Protein AF-A0A3E3EF37-F1 (afdb_monomer_lite)

pLDDT: mean 75.85, std 20.85, range [29.89, 97.5]

InterPro domains:
  IPR023214 HAD superfamily [G3DSA:3.40.50.1000] (27-162)

Structure (mmCIF, N/CA/C/O backbone):
data_AF-A0A3E3EF37-F1
#
_entry.id   AF-A0A3E3EF37-F1
#
loop_
_atom_site.group_PDB
_atom_site.id
_atom_site.type_symbol
_atom_site.label_atom_id
_atom_site.label_alt_id
_atom_site.label_comp_id
_atom_site.label_asym_id
_atom_site.label_entity_id
_atom_site.label_seq_id
_atom_site.pdbx_PDB_ins_code
_atom_site.Cartn_x
_atom_site.Cartn_y
_atom_site.Cartn_z
_atom_site.occupancy
_atom_site.B_iso_or_equiv
_atom_site.auth_seq_id
_atom_site.auth_comp_id
_atom_site.auth_asym_id
_atom_site.auth_atom_id
_atom_site.pdbx_PDB_model_num
ATOM 1 N N . MET A 1 1 ? -17.996 -17.657 10.624 1.00 29.89 1 MET A N 1
ATOM 2 C CA . MET A 1 1 ? -17.493 -17.096 9.354 1.00 29.89 1 MET A CA 1
ATOM 3 C C . MET A 1 1 ? -16.327 -16.208 9.726 1.00 29.89 1 MET A C 1
ATOM 5 O O . MET A 1 1 ? -16.522 -15.374 10.600 1.00 29.89 1 MET A O 1
ATOM 9 N N . ASN A 1 2 ? -15.138 -16.427 9.165 1.00 31.62 2 ASN A N 1
ATOM 10 C CA . ASN A 1 2 ? -14.036 -15.487 9.370 1.00 31.62 2 ASN A CA 1
ATOM 11 C C . ASN A 1 2 ? -14.360 -14.245 8.543 1.00 31.62 2 ASN A C 1
ATOM 13 O O . ASN A 1 2 ? -14.607 -14.370 7.345 1.00 31.62 2 ASN A O 1
ATOM 17 N N . ASN A 1 3 ? -14.437 -13.089 9.191 1.00 40.00 3 ASN A N 1
ATOM 18 C CA . ASN A 1 3 ? -14.762 -11.843 8.521 1.00 40.00 3 ASN A CA 1
ATOM 19 C C . ASN A 1 3 ? -13.466 -11.308 7.898 1.00 40.00 3 ASN A C 1
ATOM 21 O O . ASN A 1 3 ? -12.575 -10.853 8.613 1.00 40.00 3 ASN A O 1
ATOM 25 N N . ASP A 1 4 ? -13.321 -11.391 6.572 1.00 49.66 4 ASP A N 1
ATOM 26 C CA . ASP A 1 4 ? -12.122 -10.874 5.886 1.00 49.66 4 ASP A CA 1
ATOM 27 C C . ASP A 1 4 ? -11.963 -9.344 6.038 1.00 49.66 4 ASP A C 1
ATOM 29 O O . ASP A 1 4 ? -10.890 -8.814 5.767 1.00 49.66 4 ASP A O 1
ATOM 33 N N . SER A 1 5 ? -12.986 -8.645 6.554 1.00 54.00 5 SER A N 1
ATOM 34 C CA . SER A 1 5 ? -12.942 -7.235 6.971 1.00 54.00 5 SER A CA 1
ATOM 35 C C . SER A 1 5 ? -11.914 -6.916 8.057 1.00 54.00 5 SER A C 1
ATOM 37 O O . SER A 1 5 ? -11.509 -5.762 8.190 1.00 54.00 5 SER A O 1
ATOM 39 N N . ASP A 1 6 ? -11.522 -7.908 8.858 1.00 67.81 6 ASP A N 1
ATOM 40 C CA . ASP A 1 6 ? -10.745 -7.687 10.083 1.00 67.81 6 ASP A CA 1
ATOM 41 C C . ASP A 1 6 ? -9.228 -7.796 9.835 1.00 67.81 6 ASP A C 1
ATOM 43 O O . ASP A 1 6 ? -8.421 -7.519 10.724 1.00 67.81 6 ASP A O 1
ATOM 47 N N . LYS A 1 7 ? -8.825 -8.188 8.618 1.00 85.56 7 LYS A N 1
ATOM 48 C CA . LYS A 1 7 ? -7.423 -8.238 8.195 1.00 85.56 7 LYS A CA 1
ATOM 49 C C . LYS A 1 7 ? -6.910 -6.844 7.857 1.00 85.56 7 LYS A C 1
ATOM 51 O O . LYS A 1 7 ? -7.554 -6.080 7.145 1.00 85.56 7 LYS A O 1
ATOM 56 N N . VAL A 1 8 ? -5.697 -6.553 8.313 1.00 94.44 8 VAL A N 1
ATOM 57 C CA . VAL A 1 8 ? -4.961 -5.347 7.929 1.00 94.44 8 VAL A CA 1
ATOM 58 C C . VAL A 1 8 ? -4.225 -5.622 6.625 1.00 94.44 8 VAL A C 1
ATOM 60 O O . VAL A 1 8 ? -3.413 -6.547 6.564 1.00 94.44 8 VAL A O 1
ATOM 63 N N . ARG A 1 9 ? -4.479 -4.817 5.590 1.00 96.44 9 ARG A N 1
ATOM 64 C CA . ARG A 1 9 ? -3.832 -4.964 4.278 1.00 96.44 9 ARG A CA 1
ATOM 65 C C . ARG A 1 9 ? -2.947 -3.757 3.986 1.00 96.44 9 ARG A C 1
ATOM 67 O O . ARG A 1 9 ? -3.366 -2.614 4.148 1.00 96.44 9 ARG A O 1
ATOM 74 N N . LEU A 1 10 ? -1.720 -4.003 3.543 1.00 97.12 10 LEU A N 1
ATOM 75 C CA . LEU A 1 10 ? -0.783 -2.986 3.073 1.00 97.12 10 LEU A CA 1
ATOM 76 C C . LEU A 1 10 ? -0.606 -3.129 1.565 1.00 97.12 10 LEU A C 1
ATOM 78 O O . LEU A 1 10 ? -0.024 -4.100 1.091 1.00 97.12 10 LEU A O 1
ATOM 82 N N . PHE A 1 11 ? -1.048 -2.127 0.823 1.00 96.62 11 PHE A N 1
ATOM 83 C CA . PHE A 1 11 ? -0.830 -1.993 -0.605 1.00 96.62 11 PHE A CA 1
ATOM 84 C C . PHE A 1 11 ? 0.350 -1.053 -0.838 1.00 96.62 11 PHE A C 1
ATOM 86 O O . PHE A 1 11 ? 0.371 0.074 -0.343 1.00 96.62 11 PHE A O 1
ATOM 93 N N . VAL A 1 12 ? 1.342 -1.505 -1.597 1.00 94.62 12 VAL A N 1
ATOM 94 C CA . VAL A 1 12 ? 2.495 -0.684 -1.975 1.00 94.62 12 VAL A CA 1
ATOM 95 C C . VAL A 1 12 ? 2.425 -0.388 -3.465 1.00 94.62 12 VAL A C 1
ATOM 97 O O . VAL A 1 12 ? 2.328 -1.313 -4.274 1.00 94.62 12 VAL A O 1
ATOM 100 N N . MET A 1 13 ? 2.478 0.891 -3.836 1.00 90.88 13 MET A N 1
ATOM 101 C CA . MET A 1 13 ? 2.572 1.276 -5.243 1.00 90.88 13 MET A CA 1
ATOM 102 C C . MET A 1 13 ? 3.946 0.890 -5.792 1.00 90.88 13 MET A C 1
ATOM 104 O O . MET A 1 13 ? 4.985 1.202 -5.213 1.00 90.88 13 MET A O 1
ATOM 108 N N . ASP A 1 14 ? 3.978 0.194 -6.921 1.00 82.19 14 ASP A N 1
ATOM 109 C CA . ASP A 1 14 ? 5.215 -0.364 -7.457 1.00 82.19 14 ASP A CA 1
ATOM 110 C C . ASP A 1 14 ? 6.249 0.704 -7.825 1.00 82.19 14 ASP A C 1
ATOM 112 O O . ASP A 1 14 ? 7.401 0.593 -7.417 1.00 82.19 14 ASP A O 1
ATOM 116 N N . ASN A 1 15 ? 5.823 1.788 -8.477 1.00 79.00 15 ASN A N 1
ATOM 117 C CA . ASN A 1 15 ? 6.657 2.941 -8.824 1.00 79.00 15 ASN A CA 1
ATOM 118 C C . ASN A 1 15 ? 7.316 3.609 -7.595 1.00 79.00 15 ASN A C 1
ATOM 120 O O . ASN A 1 15 ? 8.314 4.315 -7.737 1.00 79.00 15 ASN A O 1
ATOM 124 N N . THR A 1 16 ? 6.787 3.374 -6.390 1.00 78.50 16 THR A N 1
ATOM 125 C CA . THR A 1 16 ? 7.355 3.812 -5.107 1.00 78.50 16 THR A CA 1
ATOM 126 C C . THR A 1 16 ? 8.551 2.947 -4.677 1.00 78.50 16 THR A C 1
ATOM 128 O O . THR A 1 16 ? 9.475 3.450 -4.037 1.00 78.50 16 THR A O 1
ATOM 131 N N . LEU A 1 17 ? 8.571 1.661 -5.053 1.00 76.62 17 LEU A N 1
ATOM 132 C CA . LEU A 1 17 ? 9.678 0.721 -4.813 1.00 76.62 17 LEU A CA 1
ATOM 133 C C . LEU A 1 17 ? 10.673 0.655 -5.979 1.00 76.62 17 LEU A C 1
ATOM 135 O O . LEU A 1 17 ? 11.860 0.425 -5.760 1.00 76.62 17 LEU A O 1
ATOM 139 N N . THR A 1 18 ? 10.198 0.850 -7.211 1.00 66.06 18 THR A N 1
ATOM 140 C CA . THR A 1 18 ? 10.976 0.785 -8.456 1.00 66.06 18 THR A CA 1
ATOM 141 C C . THR A 1 18 ? 11.397 2.178 -8.924 1.00 66.06 18 THR A C 1
ATOM 143 O O . THR A 1 18 ? 11.291 2.498 -10.112 1.00 66.06 18 THR A O 1
ATOM 146 N N . PHE A 1 19 ? 11.809 3.048 -7.998 1.00 59.06 19 PHE A N 1
ATOM 147 C CA . PHE A 1 19 ? 12.230 4.395 -8.368 1.00 59.06 19 PHE A CA 1
ATOM 148 C C . PHE A 1 19 ? 13.395 4.299 -9.368 1.00 59.06 19 PHE A C 1
ATOM 150 O O . PHE A 1 19 ? 14.417 3.673 -9.100 1.00 59.06 19 PHE A O 1
ATOM 157 N N . ILE A 1 20 ? 13.241 4.967 -10.515 1.00 48.16 20 ILE A N 1
ATOM 158 C CA . ILE A 1 20 ? 14.121 4.892 -11.695 1.00 48.16 20 ILE A CA 1
ATOM 159 C C . ILE A 1 20 ? 13.980 3.540 -12.467 1.00 48.16 20 ILE A C 1
ATOM 161 O O . ILE A 1 20 ? 14.318 2.491 -11.920 1.00 48.16 20 ILE A O 1
ATOM 165 N N . PRO A 1 21 ? 13.521 3.532 -13.750 1.00 42.62 21 PRO A N 1
ATOM 166 C CA . PRO A 1 21 ? 13.888 4.524 -14.762 1.00 42.62 21 PRO A CA 1
ATOM 167 C C . PRO A 1 21 ? 12.756 5.050 -15.670 1.00 42.62 21 PRO A C 1
ATOM 169 O O . PRO A 1 21 ? 12.532 4.541 -16.762 1.00 42.62 21 PRO A O 1
ATOM 172 N N . GLN A 1 22 ? 12.159 6.188 -15.305 1.00 38.25 22 GLN A N 1
ATOM 173 C CA . GLN A 1 22 ? 11.651 7.153 -16.304 1.00 38.25 22 GLN A CA 1
ATOM 174 C C . GLN A 1 22 ? 12.594 8.359 -16.496 1.00 38.25 22 GLN A C 1
ATOM 176 O O . GLN A 1 22 ? 12.389 9.173 -17.386 1.00 38.25 22 GLN A O 1
ATOM 181 N N . VAL A 1 23 ? 13.658 8.462 -15.686 1.00 39.81 23 VAL A N 1
ATOM 182 C CA . VAL A 1 23 ? 14.623 9.582 -15.718 1.00 39.81 23 VAL A CA 1
ATOM 183 C C . VAL A 1 23 ? 15.952 9.205 -16.404 1.00 39.81 23 VAL A C 1
ATOM 185 O O . VAL A 1 23 ? 16.664 10.086 -16.876 1.00 39.81 23 VAL A O 1
ATOM 188 N N . PHE A 1 24 ? 16.285 7.911 -16.540 1.00 38.84 24 PHE A N 1
ATOM 189 C CA . PHE A 1 24 ? 17.579 7.485 -17.110 1.00 38.84 24 PHE A CA 1
ATOM 190 C C . PHE A 1 24 ? 17.762 7.743 -18.613 1.00 38.84 24 PHE A C 1
ATOM 192 O O . PHE A 1 24 ? 18.890 7.635 -19.086 1.00 38.84 24 PHE A O 1
ATOM 199 N N . GLU A 1 25 ? 16.731 8.132 -19.369 1.00 40.66 25 GLU A N 1
ATOM 200 C CA . GLU A 1 25 ? 16.951 8.542 -20.764 1.00 40.66 25 GLU A CA 1
ATOM 201 C C . GLU A 1 25 ? 17.589 9.935 -20.888 1.00 40.66 25 GLU A C 1
ATOM 203 O O . GLU A 1 25 ? 18.225 10.204 -21.903 1.00 40.66 25 GLU A O 1
ATOM 208 N N . ASN A 1 26 ? 17.474 10.826 -19.887 1.00 37.50 26 ASN A N 1
ATOM 209 C CA . ASN A 1 26 ? 18.009 12.190 -19.989 1.00 37.50 26 ASN A CA 1
ATOM 210 C C . ASN A 1 26 ? 18.388 12.847 -18.640 1.00 37.50 26 ASN A C 1
ATOM 212 O O . ASN A 1 26 ? 17.553 13.511 -18.024 1.00 37.50 26 ASN A O 1
ATOM 216 N N . ARG A 1 27 ? 19.700 12.806 -18.320 1.00 34.72 27 ARG A N 1
ATOM 217 C CA . ARG A 1 27 ? 20.559 13.791 -17.589 1.00 34.72 27 ARG A CA 1
ATOM 218 C C . ARG A 1 27 ? 21.379 13.213 -16.422 1.00 34.72 27 ARG A C 1
ATOM 220 O O . ARG A 1 27 ? 20.916 12.410 -15.625 1.00 34.72 27 ARG A O 1
ATOM 227 N N . SER A 1 28 ? 22.616 13.701 -16.325 1.00 43.00 28 SER A N 1
ATOM 228 C CA . SER A 1 28 ? 23.687 13.246 -15.428 1.00 43.00 28 SER A CA 1
ATOM 229 C C . SER A 1 28 ? 23.495 13.629 -13.949 1.00 43.00 28 SER A C 1
ATOM 231 O O . SER A 1 28 ? 23.571 14.816 -13.638 1.00 43.00 28 SER A O 1
ATOM 233 N N . PHE A 1 29 ? 23.396 12.660 -13.022 1.00 42.53 29 PHE A N 1
ATOM 234 C CA . PHE A 1 29 ? 23.377 12.915 -11.564 1.00 42.53 29 PHE A CA 1
ATOM 235 C C . PHE A 1 29 ? 24.095 11.829 -10.720 1.00 42.53 29 PHE A C 1
ATOM 237 O O . PHE A 1 29 ? 23.564 11.322 -9.730 1.00 42.53 29 PHE A O 1
ATOM 244 N N . LYS A 1 30 ? 25.373 11.569 -11.044 1.00 43.91 30 LYS A N 1
ATOM 245 C CA . LYS A 1 30 ? 26.238 10.491 -10.497 1.00 43.91 30 LYS A CA 1
ATOM 246 C C . LYS A 1 30 ? 26.298 10.293 -8.966 1.00 43.91 30 LYS A C 1
ATOM 248 O O . LYS A 1 30 ? 26.771 9.252 -8.521 1.00 43.91 30 LYS A O 1
ATOM 253 N N . ASN A 1 31 ? 25.873 11.266 -8.156 1.00 43.12 31 ASN A N 1
ATOM 254 C CA . ASN A 1 31 ? 25.965 11.203 -6.688 1.00 43.12 31 ASN A CA 1
ATOM 255 C C . ASN A 1 31 ? 24.619 10.954 -5.981 1.00 43.12 31 ASN A C 1
ATOM 257 O O . ASN A 1 31 ? 24.619 10.456 -4.856 1.00 43.12 31 ASN A O 1
ATOM 261 N N . ALA A 1 32 ? 23.484 11.276 -6.613 1.00 47.34 32 ALA A N 1
ATOM 262 C CA . ALA A 1 32 ? 22.159 10.967 -6.063 1.00 47.34 32 ALA A CA 1
ATOM 263 C C . ALA A 1 32 ? 21.817 9.477 -6.260 1.00 47.34 32 ALA A C 1
ATOM 265 O O . ALA A 1 32 ? 21.265 8.834 -5.368 1.00 47.34 32 ALA A O 1
ATOM 266 N N . GLU A 1 33 ? 22.248 8.923 -7.400 1.00 51.88 33 GLU A N 1
ATOM 267 C CA . GLU A 1 33 ? 22.030 7.540 -7.845 1.00 51.88 33 GLU A CA 1
ATOM 268 C C . GLU A 1 33 ? 22.309 6.489 -6.750 1.00 51.88 33 GLU A C 1
ATOM 270 O O . GLU A 1 33 ? 21.470 5.623 -6.502 1.00 51.88 33 GLU A O 1
ATOM 275 N N . PHE A 1 34 ? 23.438 6.585 -6.035 1.00 48.25 34 PHE A N 1
ATOM 276 C CA . PHE A 1 34 ? 23.813 5.603 -5.007 1.00 48.25 34 PHE A CA 1
ATOM 277 C C . PHE A 1 34 ? 22.932 5.656 -3.751 1.00 48.25 34 PHE A C 1
ATOM 279 O O . PHE A 1 34 ? 22.503 4.608 -3.267 1.00 48.25 34 PHE A O 1
ATOM 286 N N . LYS A 1 35 ? 22.620 6.853 -3.234 1.00 51.69 35 LYS A N 1
ATOM 287 C CA . LYS A 1 35 ? 21.773 6.993 -2.036 1.00 51.69 35 LYS A CA 1
ATOM 288 C C . LYS A 1 35 ? 20.347 6.527 -2.310 1.00 51.69 35 LYS A C 1
ATOM 290 O O . LYS A 1 35 ? 19.812 5.732 -1.544 1.00 51.69 35 LYS A O 1
ATOM 295 N N . SER A 1 36 ? 19.758 6.951 -3.431 1.00 60.00 36 SER A N 1
ATOM 296 C CA . SER A 1 36 ? 18.428 6.491 -3.845 1.00 60.00 36 SER A CA 1
ATOM 297 C C . SER A 1 36 ? 18.382 4.968 -4.016 1.00 60.00 36 SER A C 1
ATOM 299 O O . SER A 1 36 ? 17.408 4.340 -3.608 1.00 60.00 36 SER A O 1
ATOM 301 N N . PHE A 1 37 ? 19.445 4.355 -4.547 1.00 63.78 37 PHE A N 1
ATOM 302 C CA . PHE A 1 37 ? 19.538 2.903 -4.696 1.00 63.78 37 PHE A CA 1
ATOM 303 C C . PHE A 1 37 ? 19.602 2.159 -3.352 1.00 63.78 37 PHE A C 1
ATOM 305 O O . PHE A 1 37 ? 18.919 1.149 -3.183 1.00 63.78 37 PHE A O 1
ATOM 312 N N . ASP A 1 38 ? 20.358 2.658 -2.371 1.00 66.94 38 ASP A N 1
ATOM 313 C CA . ASP A 1 38 ? 20.411 2.052 -1.033 1.00 66.94 38 ASP A CA 1
ATOM 314 C C . ASP A 1 38 ? 19.114 2.270 -0.236 1.00 66.94 38 ASP A C 1
ATOM 316 O O . ASP A 1 38 ? 18.654 1.352 0.446 1.00 66.94 38 ASP A O 1
ATOM 320 N N . HIS A 1 39 ? 18.456 3.425 -0.385 1.00 74.44 39 HIS A N 1
ATOM 321 C CA . HIS A 1 39 ? 17.119 3.663 0.171 1.00 74.44 39 HIS A CA 1
ATOM 322 C C . HIS A 1 39 ? 16.096 2.664 -0.401 1.00 74.44 39 HIS A C 1
ATOM 324 O O . HIS A 1 39 ? 15.354 2.038 0.355 1.00 74.44 39 HIS A O 1
ATOM 330 N N . MET A 1 40 ? 16.106 2.426 -1.719 1.00 78.94 40 MET A N 1
ATOM 331 C CA . MET A 1 40 ? 15.253 1.406 -2.342 1.00 78.94 40 MET A CA 1
ATOM 332 C C . MET A 1 40 ? 15.528 -0.003 -1.818 1.00 78.94 40 MET A C 1
ATOM 334 O O . MET A 1 40 ? 14.577 -0.706 -1.486 1.00 78.94 40 MET A O 1
ATOM 338 N N . LYS A 1 41 ? 16.795 -0.421 -1.677 1.00 84.88 41 LYS A N 1
ATOM 339 C CA . LYS A 1 41 ? 17.125 -1.724 -1.066 1.00 84.88 41 LYS A CA 1
ATOM 340 C C . LYS A 1 41 ? 16.559 -1.844 0.345 1.00 84.88 41 LYS A C 1
ATOM 342 O O . LYS A 1 41 ? 15.983 -2.877 0.671 1.00 84.88 41 LYS A O 1
ATOM 347 N N . ASN A 1 42 ? 16.702 -0.800 1.166 1.00 89.44 42 ASN A N 1
ATOM 348 C CA . ASN A 1 42 ? 16.196 -0.800 2.538 1.00 89.44 42 ASN A CA 1
ATOM 349 C C . ASN A 1 42 ? 14.674 -0.989 2.578 1.00 89.44 42 ASN A C 1
ATOM 351 O O . ASN A 1 42 ? 14.183 -1.761 3.400 1.00 89.44 42 ASN A O 1
ATOM 355 N N . MET A 1 43 ? 13.944 -0.321 1.678 1.00 90.75 43 MET A N 1
ATOM 356 C CA . MET A 1 43 ? 12.491 -0.454 1.556 1.00 90.75 43 MET A CA 1
ATOM 357 C C . MET A 1 43 ? 12.078 -1.823 1.015 1.00 90.75 43 MET A C 1
ATOM 359 O O . MET A 1 43 ? 11.251 -2.479 1.635 1.00 90.75 43 MET A O 1
ATOM 363 N N . ILE A 1 44 ? 12.673 -2.292 -0.087 1.00 91.75 44 ILE A N 1
ATOM 364 C CA . ILE A 1 44 ? 12.387 -3.610 -0.680 1.00 91.75 4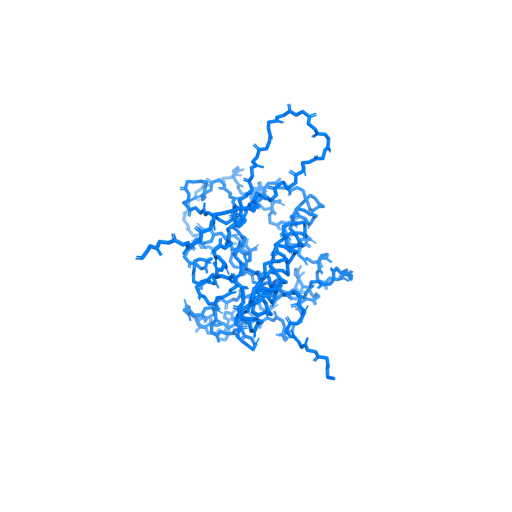4 ILE A CA 1
ATOM 365 C C . ILE A 1 44 ? 12.615 -4.718 0.351 1.00 91.75 44 ILE A C 1
ATOM 367 O O . ILE A 1 44 ? 11.751 -5.569 0.534 1.00 91.75 44 ILE A O 1
ATOM 371 N N . GLU A 1 45 ? 13.732 -4.677 1.079 1.00 93.44 45 GLU A N 1
ATOM 372 C CA . GLU A 1 45 ? 14.036 -5.647 2.131 1.00 93.44 45 GLU A CA 1
ATOM 373 C C . GLU A 1 45 ? 13.044 -5.552 3.306 1.00 93.44 45 GLU A C 1
ATOM 375 O O . GLU A 1 45 ? 12.631 -6.578 3.842 1.00 93.44 45 GLU A O 1
ATOM 380 N N . ALA A 1 46 ? 12.597 -4.347 3.678 1.00 94.50 46 ALA A N 1
ATOM 381 C CA . ALA A 1 46 ? 11.586 -4.166 4.718 1.00 94.50 46 ALA A CA 1
ATOM 382 C C . ALA A 1 46 ? 10.204 -4.695 4.290 1.00 94.50 46 ALA A C 1
ATOM 384 O O . ALA A 1 46 ? 9.569 -5.405 5.067 1.00 94.50 46 ALA A O 1
ATOM 385 N N . ILE A 1 47 ? 9.759 -4.417 3.059 1.00 95.25 47 ILE A N 1
ATOM 386 C CA . ILE A 1 47 ? 8.519 -4.970 2.487 1.00 95.25 47 ILE A CA 1
ATOM 387 C C . ILE A 1 47 ? 8.618 -6.497 2.368 1.00 95.25 47 ILE A C 1
ATOM 389 O O . ILE A 1 47 ? 7.677 -7.201 2.736 1.00 95.25 47 ILE A O 1
ATOM 393 N N . ARG A 1 48 ? 9.776 -7.027 1.948 1.00 94.25 48 ARG A N 1
ATOM 394 C CA . ARG A 1 48 ? 10.044 -8.469 1.923 1.00 94.25 48 ARG A CA 1
ATOM 395 C C . ARG A 1 48 ? 9.861 -9.074 3.313 1.00 94.25 48 ARG A C 1
ATOM 397 O O . ARG A 1 48 ? 9.078 -10.007 3.443 1.00 94.25 48 ARG A O 1
ATOM 404 N N . HIS A 1 49 ? 10.490 -8.505 4.347 1.00 94.56 49 HIS A N 1
ATOM 405 C CA . HIS A 1 49 ? 10.323 -8.951 5.738 1.00 94.56 49 HIS A CA 1
ATOM 406 C C . HIS A 1 49 ? 8.853 -8.927 6.170 1.00 94.56 49 HIS A C 1
ATOM 408 O O . HIS A 1 49 ? 8.376 -9.943 6.665 1.00 94.56 49 HIS A O 1
ATOM 414 N N . LEU A 1 50 ? 8.121 -7.830 5.927 1.00 93.75 50 LEU A N 1
ATOM 415 C CA . LEU A 1 50 ? 6.689 -7.722 6.253 1.00 93.75 50 LEU A CA 1
ATOM 416 C C . LEU A 1 50 ? 5.851 -8.830 5.605 1.00 93.75 50 LEU A C 1
ATOM 418 O O . LEU A 1 50 ? 4.991 -9.395 6.269 1.00 93.75 50 LEU A O 1
ATOM 422 N N . SER A 1 51 ? 6.131 -9.159 4.340 1.00 92.38 51 SER A N 1
ATOM 423 C CA . SER A 1 51 ? 5.420 -10.206 3.591 1.00 92.38 51 SER A CA 1
ATOM 424 C C . SER A 1 51 ? 5.800 -11.646 3.976 1.00 92.38 51 SER A C 1
ATOM 426 O O . SER A 1 51 ? 5.108 -12.578 3.580 1.00 92.38 51 SER A O 1
ATOM 428 N N . THR A 1 52 ? 6.901 -11.852 4.712 1.00 91.06 52 THR A N 1
ATOM 429 C CA . THR A 1 52 ? 7.376 -13.189 5.134 1.00 91.06 52 THR A CA 1
ATOM 430 C C . THR A 1 52 ? 7.232 -13.465 6.628 1.00 91.06 52 THR A C 1
ATOM 432 O O . THR A 1 52 ? 7.187 -14.622 7.039 1.00 91.06 52 THR A O 1
ATOM 435 N N . GLU A 1 53 ? 7.223 -12.423 7.455 1.00 90.56 53 GLU A N 1
ATOM 436 C CA . GLU A 1 53 ? 7.092 -12.525 8.906 1.00 90.56 53 GLU A CA 1
ATOM 437 C C . GLU A 1 53 ? 5.612 -12.507 9.305 1.00 90.56 53 GLU A C 1
ATOM 439 O O . GLU A 1 53 ? 4.797 -11.829 8.682 1.00 90.56 53 GLU A O 1
ATOM 444 N N . ASN A 1 54 ? 5.253 -13.206 10.386 1.00 86.19 54 ASN A N 1
ATOM 445 C CA . ASN A 1 54 ? 3.885 -13.191 10.911 1.00 86.19 54 ASN A CA 1
ATOM 446 C C . ASN A 1 54 ? 3.586 -11.867 11.644 1.00 86.19 54 ASN A C 1
ATOM 448 O O . ASN A 1 54 ? 3.561 -11.809 12.872 1.00 86.19 54 ASN A O 1
ATOM 452 N N . THR A 1 55 ? 3.412 -10.793 10.875 1.00 87.38 55 THR A N 1
ATOM 453 C CA . THR A 1 55 ? 3.161 -9.426 11.363 1.00 87.38 55 THR A CA 1
ATOM 454 C C . THR A 1 55 ? 1.676 -9.105 11.544 1.00 87.38 55 THR A C 1
ATOM 456 O O . THR A 1 55 ? 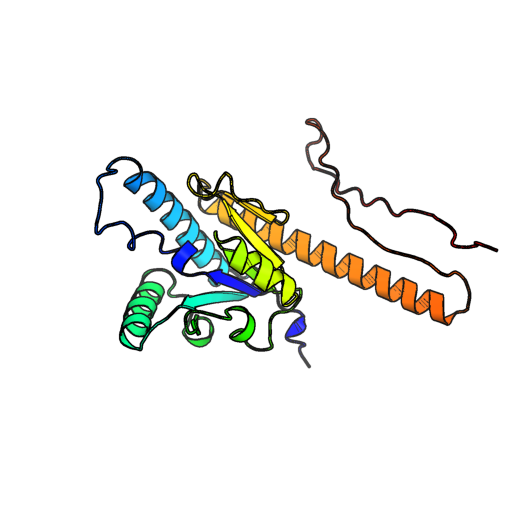1.345 -8.074 12.123 1.00 87.38 55 THR A O 1
ATOM 459 N N . GLY A 1 56 ? 0.783 -9.962 11.037 1.00 89.50 56 GLY A N 1
ATOM 460 C CA . GLY A 1 56 ? -0.655 -9.687 10.940 1.00 89.50 56 GLY A CA 1
ATOM 461 C C . GLY A 1 56 ? -1.044 -8.725 9.807 1.00 89.50 56 GLY A C 1
ATOM 462 O O . GLY A 1 56 ? -2.219 -8.385 9.697 1.00 89.50 56 GLY A O 1
ATOM 463 N N . ILE A 1 57 ? -0.086 -8.300 8.973 1.00 94.12 57 ILE A N 1
ATOM 464 C CA . ILE A 1 57 ? -0.301 -7.415 7.823 1.00 94.12 57 ILE A CA 1
ATOM 465 C C . ILE A 1 57 ? -0.187 -8.241 6.537 1.00 94.12 57 ILE A C 1
ATOM 467 O O . ILE A 1 57 ? 0.854 -8.839 6.268 1.00 94.12 57 ILE A O 1
ATOM 471 N N . GLU A 1 58 ? -1.237 -8.252 5.719 1.00 95.38 58 GLU A N 1
ATOM 472 C CA . GLU A 1 58 ? -1.215 -8.864 4.388 1.00 95.38 58 GLU A CA 1
ATOM 473 C C . GLU A 1 58 ? -0.682 -7.857 3.359 1.00 95.38 58 GLU A C 1
ATOM 475 O O . GLU A 1 58 ? -1.190 -6.740 3.260 1.00 95.38 58 GLU A O 1
ATOM 480 N N . VAL A 1 59 ? 0.362 -8.218 2.607 1.00 96.00 59 VAL A N 1
ATOM 481 C CA . VAL A 1 59 ? 1.077 -7.279 1.726 1.00 96.00 59 VAL A CA 1
ATOM 482 C C . VAL A 1 59 ? 0.721 -7.515 0.259 1.00 96.00 59 VAL A C 1
ATOM 484 O O . VAL A 1 59 ? 0.894 -8.613 -0.264 1.00 96.00 59 VAL A O 1
ATOM 487 N N . TYR A 1 60 ? 0.297 -6.449 -0.414 1.00 96.06 60 TYR A N 1
ATOM 488 C CA . TYR A 1 60 ? -0.045 -6.394 -1.831 1.00 96.06 60 TYR A CA 1
ATOM 489 C C . TYR A 1 60 ? 0.850 -5.393 -2.569 1.00 96.06 60 TYR A C 1
ATOM 491 O O . TYR A 1 60 ? 1.278 -4.381 -2.009 1.00 96.06 60 TYR A O 1
ATOM 499 N N . VAL A 1 61 ? 1.065 -5.624 -3.863 1.00 94.00 61 VAL A N 1
ATOM 500 C CA . VAL A 1 61 ? 1.636 -4.628 -4.781 1.00 94.00 61 VAL A CA 1
ATOM 501 C C . VAL A 1 61 ? 0.551 -4.148 -5.738 1.00 94.00 61 VAL A C 1
ATOM 503 O O . VAL A 1 61 ? -0.100 -4.959 -6.394 1.00 94.00 61 VAL A O 1
ATOM 506 N N . LEU A 1 62 ? 0.387 -2.829 -5.840 1.00 92.69 62 LEU A N 1
ATOM 507 C CA . LEU A 1 62 ? -0.422 -2.174 -6.866 1.00 92.69 62 LEU A CA 1
ATOM 508 C C . LEU A 1 62 ? 0.490 -1.675 -7.983 1.00 92.69 62 LEU A C 1
ATOM 510 O O . LEU A 1 62 ? 1.505 -1.029 -7.725 1.00 92.69 62 LEU A O 1
ATOM 514 N N . SER A 1 63 ? 0.122 -1.963 -9.228 1.00 88.50 63 SER A N 1
ATOM 515 C CA . SER A 1 63 ? 0.950 -1.662 -10.391 1.00 88.50 63 SER A CA 1
ATOM 516 C C . SER A 1 63 ? 0.133 -1.137 -11.563 1.00 88.50 63 SER A C 1
ATOM 518 O O . SER A 1 63 ? -0.905 -1.697 -11.911 1.00 88.50 63 SER A O 1
ATOM 520 N N . SER A 1 64 ? 0.627 -0.080 -12.213 1.00 85.19 64 SER A N 1
ATOM 521 C CA . SER A 1 64 ? 0.088 0.363 -13.506 1.00 85.19 64 SER A CA 1
ATOM 522 C C . SER A 1 64 ? 0.744 -0.389 -14.667 1.00 85.19 64 SER A C 1
ATOM 524 O O . SER A 1 64 ? 1.968 -0.369 -14.807 1.00 85.19 64 SER A O 1
ATOM 526 N N . CYS A 1 65 ? -0.055 -1.009 -15.534 1.00 81.50 65 CYS A N 1
ATOM 527 C CA . CYS A 1 65 ? 0.402 -1.647 -16.768 1.00 81.50 65 CYS A CA 1
ATOM 528 C C . CYS A 1 65 ? -0.399 -1.156 -17.978 1.00 81.50 65 CYS A C 1
ATOM 530 O O . CYS A 1 65 ? -1.629 -1.131 -17.967 1.00 81.50 65 CYS A O 1
ATOM 532 N N . SER A 1 66 ? 0.327 -0.811 -19.041 1.00 77.56 66 SER A N 1
ATOM 533 C CA . SER A 1 66 ? -0.215 -0.469 -20.359 1.00 77.56 66 SER A CA 1
ATOM 534 C C . SER A 1 66 ? -0.623 -1.702 -21.168 1.00 77.56 66 SER A C 1
ATOM 536 O O . SER A 1 66 ? -1.557 -1.646 -21.964 1.00 77.56 66 SER A O 1
ATOM 538 N N . ASP A 1 67 ? 0.100 -2.809 -20.985 1.00 81.69 67 ASP A N 1
ATOM 539 C CA . ASP A 1 67 ? 0.041 -3.998 -21.830 1.00 81.69 67 ASP A CA 1
ATOM 540 C C . ASP A 1 67 ? 0.635 -5.237 -21.125 1.00 81.69 67 ASP A C 1
ATOM 542 O O . ASP A 1 67 ? 1.204 -5.162 -20.029 1.00 81.69 67 ASP A O 1
ATOM 546 N N . ALA A 1 68 ? 0.519 -6.397 -21.778 1.00 85.75 68 ALA A N 1
ATOM 547 C CA . ALA A 1 68 ? 1.029 -7.670 -21.270 1.00 85.75 68 ALA A CA 1
ATOM 548 C C . ALA A 1 68 ? 2.566 -7.727 -21.161 1.00 85.75 68 ALA A C 1
ATOM 550 O O . ALA A 1 68 ? 3.088 -8.417 -20.287 1.00 85.75 68 ALA A O 1
ATOM 551 N N . LYS A 1 69 ? 3.316 -7.001 -22.004 1.00 82.94 69 LYS A N 1
ATOM 552 C CA . LYS A 1 69 ? 4.786 -6.978 -21.937 1.00 82.94 69 LYS A CA 1
ATOM 553 C C . LYS A 1 69 ? 5.238 -6.270 -20.658 1.00 82.94 69 LYS A C 1
ATOM 555 O O . LYS A 1 69 ? 6.047 -6.829 -19.922 1.00 82.94 69 LYS A O 1
ATOM 560 N N . SER A 1 70 ? 4.653 -5.108 -20.359 1.00 81.38 70 SER A N 1
ATOM 561 C CA . SER A 1 70 ? 4.852 -4.384 -19.099 1.00 81.38 70 SER A CA 1
ATOM 562 C C . SER A 1 70 ? 4.542 -5.276 -17.891 1.00 81.38 70 SER A C 1
ATOM 564 O O . SER A 1 70 ? 5.358 -5.386 -16.976 1.00 81.38 70 SER A O 1
ATOM 566 N N . MET A 1 71 ? 3.416 -5.997 -17.922 1.00 86.12 71 MET A N 1
ATOM 567 C CA . MET A 1 71 ? 3.031 -6.932 -16.858 1.00 86.12 71 MET A CA 1
ATOM 568 C C . MET A 1 71 ? 4.050 -8.071 -16.672 1.00 86.12 71 MET A C 1
ATOM 570 O O . MET A 1 71 ? 4.416 -8.394 -15.542 1.00 86.12 71 MET A O 1
ATOM 574 N N . HIS A 1 72 ? 4.559 -8.667 -17.756 1.00 86.62 72 HIS A N 1
ATOM 575 C CA . HIS A 1 72 ? 5.592 -9.707 -17.681 1.00 86.62 72 HIS A CA 1
ATOM 576 C C . HIS A 1 72 ? 6.933 -9.184 -17.145 1.00 86.62 72 HIS A C 1
ATOM 578 O O . HIS A 1 72 ? 7.587 -9.873 -16.360 1.00 86.62 72 HIS A O 1
ATOM 584 N N . GLU A 1 73 ? 7.355 -7.983 -17.543 1.00 84.31 73 GLU A N 1
ATOM 585 C CA . GLU A 1 73 ? 8.586 -7.355 -17.047 1.00 84.31 73 GLU A CA 1
ATOM 586 C C . GLU A 1 73 ? 8.494 -7.048 -15.548 1.00 84.31 73 GLU A C 1
ATOM 588 O O . GLU A 1 73 ? 9.423 -7.357 -14.798 1.00 84.31 73 GLU A O 1
ATOM 593 N N . LYS A 1 74 ? 7.346 -6.535 -15.090 1.00 86.38 74 LYS A N 1
ATOM 594 C CA . LYS A 1 74 ? 7.092 -6.268 -13.670 1.00 86.38 74 LYS A CA 1
ATOM 595 C C . LYS A 1 74 ? 6.974 -7.541 -12.838 1.00 86.38 74 LYS A C 1
ATOM 597 O O . LYS A 1 74 ? 7.599 -7.613 -11.786 1.00 86.38 74 LYS A O 1
ATOM 602 N N . ASN A 1 75 ? 6.293 -8.580 -13.330 1.00 89.56 75 ASN A N 1
ATOM 603 C CA . ASN A 1 75 ? 6.268 -9.885 -12.658 1.00 89.56 75 ASN A CA 1
ATOM 604 C C . ASN A 1 75 ? 7.677 -10.448 -12.441 1.00 89.56 75 ASN A C 1
ATOM 606 O O . ASN A 1 75 ? 8.019 -10.760 -11.305 1.00 89.56 75 ASN A O 1
ATOM 610 N N . ARG A 1 76 ? 8.545 -10.437 -13.464 1.00 87.25 76 ARG A N 1
ATOM 611 C CA . ARG A 1 76 ? 9.957 -10.845 -13.311 1.00 87.25 76 ARG A CA 1
ATOM 612 C C . ARG A 1 76 ? 10.724 -10.003 -12.289 1.00 87.25 76 ARG A C 1
ATOM 614 O O . ARG A 1 76 ? 11.647 -10.509 -11.652 1.00 87.25 76 ARG A O 1
ATOM 621 N N . TRP A 1 77 ? 10.388 -8.720 -12.147 1.00 88.62 77 TRP A N 1
ATOM 622 C CA . TRP A 1 77 ? 10.970 -7.865 -11.114 1.00 88.62 77 TRP A CA 1
ATOM 623 C C . TRP A 1 77 ? 10.489 -8.290 -9.718 1.00 88.62 77 TRP A C 1
ATOM 625 O O . TRP A 1 77 ? 11.319 -8.488 -8.831 1.00 88.62 77 TRP A O 1
ATOM 635 N N . TYR A 1 78 ? 9.186 -8.525 -9.525 1.00 88.94 78 TYR A N 1
ATOM 636 C CA . TYR A 1 78 ? 8.645 -9.017 -8.252 1.00 88.94 78 TYR A CA 1
ATOM 637 C C . TYR A 1 78 ? 9.189 -10.407 -7.896 1.00 88.94 78 TYR A C 1
ATOM 639 O O . TYR A 1 78 ? 9.627 -10.599 -6.769 1.00 88.94 78 TYR A O 1
ATOM 647 N N . ASP A 1 79 ? 9.291 -11.337 -8.847 1.00 89.69 79 ASP A N 1
ATOM 648 C CA . ASP A 1 79 ? 9.877 -12.670 -8.627 1.00 89.69 79 ASP A CA 1
ATOM 649 C C . ASP A 1 79 ? 11.336 -12.597 -8.146 1.00 89.69 79 ASP A C 1
ATOM 651 O O . ASP A 1 79 ? 11.799 -13.451 -7.392 1.00 89.69 79 ASP A O 1
ATOM 655 N N . LYS A 1 80 ? 12.073 -11.564 -8.570 1.00 85.69 80 LYS A N 1
ATOM 656 C CA . LYS A 1 80 ? 13.476 -11.355 -8.200 1.00 85.69 80 LYS A CA 1
ATOM 657 C C . LYS A 1 80 ? 13.655 -10.628 -6.863 1.00 85.69 80 LYS A C 1
ATOM 659 O O . LYS A 1 80 ? 14.599 -10.938 -6.139 1.00 85.69 80 LYS A O 1
ATOM 664 N N . TYR A 1 81 ? 12.813 -9.639 -6.563 1.00 87.81 81 TYR A N 1
ATOM 665 C CA . TYR A 1 81 ? 13.018 -8.710 -5.440 1.00 87.81 81 TYR A CA 1
ATOM 666 C C . TYR A 1 81 ? 12.000 -8.863 -4.298 1.00 87.81 81 TYR A C 1
ATOM 668 O O . TYR A 1 81 ? 12.332 -8.573 -3.150 1.00 87.81 81 TYR A O 1
ATOM 676 N N . LEU A 1 82 ? 10.795 -9.358 -4.587 1.00 91.50 82 LEU A N 1
ATOM 677 C CA . LEU A 1 82 ? 9.693 -9.596 -3.645 1.00 91.50 82 LEU A CA 1
ATOM 678 C C . LEU A 1 82 ? 9.063 -10.998 -3.862 1.00 91.50 82 LEU A C 1
ATOM 680 O O . LEU A 1 82 ? 7.845 -11.099 -4.015 1.00 91.50 82 LEU A O 1
ATOM 684 N N . PRO A 1 83 ? 9.853 -12.097 -3.880 1.00 92.12 83 PRO A N 1
ATOM 685 C CA . PRO A 1 83 ? 9.375 -13.439 -4.257 1.00 92.12 83 PRO A CA 1
ATOM 686 C C . PRO A 1 83 ? 8.266 -14.000 -3.352 1.00 92.12 83 PRO A C 1
ATOM 688 O O . PRO A 1 83 ? 7.549 -14.913 -3.746 1.00 92.12 83 PRO A O 1
ATOM 691 N N . SER A 1 84 ? 8.128 -13.467 -2.138 1.00 91.38 84 SER A N 1
ATOM 692 C CA . SER A 1 84 ? 7.071 -13.793 -1.176 1.00 91.38 84 SER A CA 1
ATOM 693 C C . SER A 1 84 ? 5.701 -13.211 -1.536 1.00 91.38 84 SER A C 1
ATOM 695 O O . SER A 1 84 ? 4.687 -13.729 -1.077 1.00 91.38 84 SER A O 1
ATOM 697 N N . ILE A 1 85 ? 5.647 -12.167 -2.368 1.00 93.19 85 ILE A N 1
ATOM 698 C CA . ILE A 1 85 ? 4.396 -11.594 -2.871 1.00 93.19 85 ILE A CA 1
ATOM 699 C C . ILE A 1 85 ? 4.025 -12.358 -4.143 1.00 93.19 85 ILE A C 1
ATOM 701 O O . ILE A 1 85 ? 4.558 -12.094 -5.225 1.00 93.19 85 ILE A O 1
ATOM 705 N N . CYS A 1 86 ? 3.145 -13.347 -4.001 1.00 92.06 86 CYS A N 1
ATOM 706 C CA . CYS A 1 86 ? 2.696 -14.200 -5.101 1.00 92.06 86 CYS A CA 1
ATOM 707 C C . CYS A 1 86 ? 1.704 -13.483 -6.039 1.00 92.06 86 CYS A C 1
ATOM 709 O O . CYS A 1 86 ? 1.262 -12.371 -5.757 1.00 92.06 86 CYS A O 1
ATOM 711 N N . GLU A 1 87 ? 1.351 -14.108 -7.166 1.00 90.75 87 GLU A N 1
ATOM 712 C CA . GLU A 1 87 ? 0.533 -13.483 -8.221 1.00 90.75 87 GLU A CA 1
ATOM 713 C C . GLU A 1 87 ? -0.824 -12.954 -7.729 1.00 90.75 87 GLU A C 1
ATOM 715 O O . GLU A 1 87 ? -1.241 -11.880 -8.152 1.00 90.75 87 GLU A O 1
ATOM 720 N N . THR A 1 88 ? -1.482 -13.624 -6.776 1.00 92.25 88 THR A N 1
ATOM 721 C CA . THR A 1 88 ? -2.765 -13.160 -6.209 1.00 92.25 88 THR A CA 1
ATOM 722 C C . THR A 1 88 ? -2.648 -11.888 -5.365 1.00 92.25 88 THR A C 1
ATOM 724 O O . THR A 1 88 ? -3.652 -11.222 -5.121 1.00 92.25 88 THR A O 1
ATOM 727 N N . HIS A 1 89 ? -1.433 -11.528 -4.941 1.00 94.88 89 HIS A N 1
ATOM 728 C CA . HIS A 1 89 ? -1.125 -10.290 -4.219 1.00 94.88 89 HIS A CA 1
ATOM 729 C C . HIS A 1 89 ? -0.534 -9.197 -5.133 1.00 94.88 89 HIS A C 1
ATOM 731 O O . HIS A 1 89 ? -0.156 -8.129 -4.650 1.00 94.88 89 HIS A O 1
ATOM 737 N N . ARG A 1 90 ? -0.472 -9.428 -6.454 1.00 93.88 90 ARG A N 1
ATOM 738 C CA . ARG A 1 90 ? 0.004 -8.469 -7.468 1.00 93.88 90 ARG A CA 1
ATOM 739 C C . ARG A 1 90 ? -1.176 -7.955 -8.290 1.00 93.88 90 ARG A C 1
ATOM 741 O O . ARG A 1 90 ? -1.681 -8.633 -9.180 1.00 93.88 90 ARG A O 1
ATOM 748 N N . ILE A 1 91 ? -1.616 -6.738 -7.998 1.00 92.69 91 ILE A N 1
ATOM 749 C CA . ILE A 1 91 ? -2.797 -6.131 -8.611 1.00 92.69 91 ILE A CA 1
ATOM 750 C C . ILE A 1 91 ? -2.341 -5.193 -9.734 1.00 92.69 91 ILE A C 1
ATOM 752 O O . ILE A 1 91 ? -1.851 -4.088 -9.492 1.00 92.69 91 ILE A O 1
ATOM 756 N N . PHE A 1 92 ? -2.503 -5.653 -10.975 1.00 89.50 92 PHE A N 1
ATOM 757 C CA . PHE A 1 92 ? -2.186 -4.896 -12.186 1.00 89.50 92 PHE A CA 1
ATOM 758 C C . PHE A 1 92 ? -3.419 -4.177 -12.729 1.00 89.50 92 PHE A C 1
ATOM 760 O O . PHE A 1 92 ? -4.455 -4.797 -12.961 1.00 89.50 92 PHE A O 1
ATOM 767 N N . LEU A 1 93 ? -3.293 -2.874 -12.969 1.00 84.00 93 LEU A N 1
ATOM 768 C CA . LEU A 1 93 ? -4.386 -2.000 -13.386 1.00 84.00 93 LEU A CA 1
ATOM 769 C C . LEU A 1 93 ? -3.946 -1.122 -14.557 1.00 84.00 93 LEU A C 1
ATOM 771 O O . LEU A 1 93 ? -2.760 -0.841 -14.728 1.00 84.00 93 LEU A O 1
ATOM 775 N N . ASN A 1 94 ? -4.900 -0.660 -15.365 1.00 72.50 94 ASN A N 1
ATOM 776 C CA . ASN A 1 94 ? -4.610 0.423 -16.303 1.00 72.50 94 ASN A CA 1
ATOM 777 C C . ASN A 1 94 ? -4.371 1.735 -15.519 1.00 72.50 94 ASN A C 1
ATOM 779 O O . ASN A 1 94 ? -4.596 1.802 -14.313 1.00 72.50 94 ASN A O 1
ATOM 783 N N . HIS A 1 95 ? -3.855 2.774 -16.180 1.00 61.78 95 HIS A N 1
ATOM 784 C CA . HIS A 1 95 ? -3.263 3.958 -15.527 1.00 61.78 95 HIS A CA 1
ATOM 785 C C . HIS A 1 95 ? -4.192 4.813 -14.623 1.00 61.78 95 HIS A C 1
ATOM 787 O O . HIS A 1 95 ? -3.756 5.857 -14.137 1.00 61.78 95 HIS A O 1
ATOM 793 N N . ALA A 1 96 ? -5.448 4.422 -14.381 1.00 62.97 96 ALA A N 1
ATOM 794 C CA . ALA A 1 96 ? -6.380 5.138 -13.515 1.00 62.97 96 ALA A CA 1
ATOM 795 C C . ALA A 1 96 ? -7.245 4.192 -12.663 1.00 62.97 96 ALA A C 1
ATOM 797 O O . ALA A 1 96 ? -7.751 3.187 -13.150 1.00 62.97 96 ALA A O 1
ATOM 798 N N . GLY A 1 97 ? -7.510 4.590 -11.414 1.00 67.25 97 GLY A N 1
ATOM 799 C CA . GLY A 1 97 ? -8.469 3.909 -10.534 1.00 67.25 97 GLY A CA 1
ATOM 800 C C . GLY A 1 97 ? -7.870 2.777 -9.698 1.00 67.25 97 GLY A C 1
ATOM 801 O O . GLY A 1 97 ? -8.469 1.706 -9.620 1.00 67.25 97 GLY A O 1
ATOM 802 N N . TYR A 1 98 ? -6.702 2.999 -9.082 1.00 76.19 98 TYR A N 1
ATOM 803 C CA . TYR A 1 98 ? -6.027 2.013 -8.222 1.00 76.19 98 TYR A CA 1
ATOM 804 C C . TYR A 1 98 ? -6.923 1.490 -7.085 1.00 76.19 98 TYR A C 1
ATOM 806 O O . TYR A 1 98 ? -6.903 0.304 -6.771 1.00 76.19 98 TYR A O 1
ATOM 814 N N . ASP A 1 99 ? -7.780 2.362 -6.551 1.00 77.94 99 ASP A N 1
ATOM 815 C CA . ASP A 1 99 ? -8.855 2.085 -5.593 1.00 77.94 99 ASP A CA 1
ATOM 816 C C . ASP A 1 99 ? -9.876 1.041 -6.085 1.00 77.94 99 ASP A C 1
ATOM 818 O O . ASP A 1 99 ? -10.381 0.235 -5.307 1.00 77.94 99 ASP A O 1
ATOM 822 N N . ARG A 1 100 ? -10.166 1.014 -7.390 1.00 81.81 100 ARG A N 1
ATOM 823 C CA . ARG A 1 100 ? -11.202 0.151 -7.989 1.00 81.81 100 ARG A CA 1
ATOM 824 C C . ARG A 1 100 ? -10.717 -1.264 -8.278 1.00 81.81 100 ARG A C 1
ATOM 826 O O . ARG A 1 100 ? -11.535 -2.148 -8.513 1.00 81.81 100 ARG A O 1
ATOM 833 N N . GLY A 1 101 ? -9.401 -1.464 -8.302 1.00 82.94 101 GLY A N 1
ATOM 834 C CA . GLY A 1 101 ? -8.779 -2.767 -8.524 1.00 82.94 101 GLY A CA 1
ATOM 835 C C . GLY A 1 101 ? -8.637 -3.622 -7.270 1.00 82.94 101 GLY A C 1
ATOM 836 O O . GLY A 1 101 ? -8.214 -4.772 -7.366 1.00 82.94 101 GLY A O 1
ATOM 837 N N . VAL A 1 102 ? -8.952 -3.073 -6.095 1.00 89.31 102 VAL A N 1
ATOM 838 C CA . VAL A 1 102 ? -8.752 -3.748 -4.811 1.00 89.31 102 VAL A CA 1
ATOM 839 C C . VAL A 1 102 ? -9.817 -4.834 -4.601 1.00 89.31 102 VAL A C 1
ATOM 841 O O . VAL A 1 102 ? -11.012 -4.525 -4.635 1.00 89.31 102 VAL A O 1
ATOM 844 N N . PRO A 1 103 ? -9.433 -6.101 -4.342 1.00 86.38 103 PRO A N 1
ATOM 845 C CA . PRO A 1 103 ? -10.382 -7.164 -4.022 1.00 86.38 103 PRO A CA 1
ATOM 846 C C . PRO A 1 103 ? -11.240 -6.803 -2.802 1.00 86.38 103 PRO A C 1
ATOM 848 O O . PRO A 1 103 ? -10.706 -6.480 -1.743 1.00 86.38 103 PRO A O 1
ATOM 851 N N . GLY A 1 104 ? -12.566 -6.850 -2.947 1.00 88.81 104 GLY A N 1
ATOM 852 C CA . GLY A 1 104 ? -13.510 -6.435 -1.897 1.00 88.81 104 GLY A CA 1
ATOM 853 C C . GLY A 1 104 ? -13.675 -4.916 -1.729 1.00 88.81 104 GLY A C 1
ATOM 854 O O . GLY A 1 104 ? -14.448 -4.495 -0.874 1.00 88.81 104 GLY A O 1
ATOM 855 N N . GLY A 1 105 ? -13.005 -4.104 -2.555 1.00 91.81 105 GLY A N 1
ATOM 856 C CA . GLY A 1 105 ? -12.928 -2.651 -2.404 1.00 91.81 105 GLY A CA 1
ATOM 857 C C . GLY A 1 105 ? -11.883 -2.213 -1.374 1.00 91.81 105 GLY A C 1
ATOM 858 O O . GLY A 1 105 ? -11.309 -3.037 -0.661 1.00 91.81 105 GLY A O 1
ATOM 859 N N . VAL A 1 106 ? -11.636 -0.902 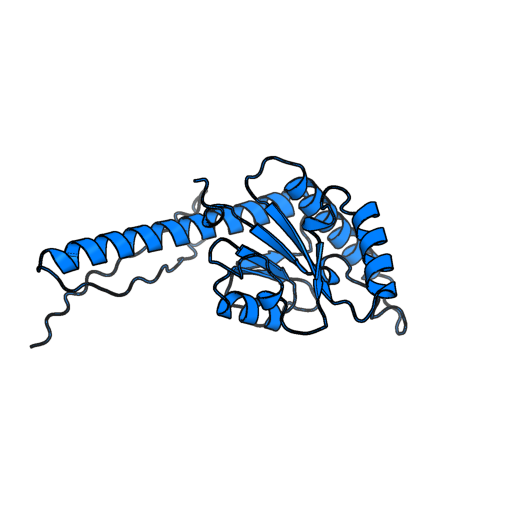-1.323 1.00 94.25 106 VAL A N 1
ATOM 860 C CA . VAL A 1 106 ? -10.837 -0.262 -0.268 1.00 94.25 106 VAL A CA 1
ATOM 861 C C . VAL A 1 106 ? -11.706 -0.099 0.982 1.00 94.25 106 VAL A C 1
ATOM 863 O O . VAL A 1 106 ? -12.841 0.368 0.904 1.00 94.25 106 VAL A O 1
ATOM 866 N N . GLY A 1 107 ? -11.169 -0.469 2.139 1.00 92.81 107 GLY A N 1
ATOM 867 C CA . GLY A 1 107 ? -11.788 -0.334 3.451 1.00 92.81 107 GLY A CA 1
ATOM 868 C C . GLY A 1 107 ? -10.830 0.241 4.494 1.00 92.81 107 GLY A C 1
ATOM 869 O O . GLY A 1 107 ? -9.652 0.483 4.243 1.00 92.81 107 GLY A O 1
ATOM 870 N N . ILE A 1 108 ? -11.338 0.452 5.707 1.00 92.06 108 ILE A N 1
ATOM 871 C CA . ILE A 1 108 ? -10.638 1.234 6.739 1.00 92.06 108 ILE A CA 1
ATOM 872 C C . ILE A 1 108 ? -9.354 0.580 7.284 1.00 92.06 108 ILE A C 1
ATOM 874 O O . ILE A 1 108 ? -8.479 1.273 7.804 1.00 92.06 108 ILE A O 1
ATOM 878 N N . ASN A 1 109 ? -9.214 -0.739 7.120 1.00 93.44 109 ASN A N 1
ATOM 879 C CA . ASN A 1 109 ? -8.018 -1.508 7.482 1.00 93.44 109 ASN A CA 1
ATOM 880 C C . ASN A 1 109 ? -6.985 -1.597 6.334 1.00 93.44 109 ASN A C 1
ATOM 882 O O . ASN A 1 109 ? -5.980 -2.298 6.472 1.00 93.44 109 ASN A O 1
ATOM 886 N N . ASP A 1 110 ? -7.210 -0.878 5.225 1.00 96.44 110 ASP A N 1
ATOM 887 C CA . ASP A 1 110 ? -6.355 -0.896 4.039 1.00 96.44 110 ASP A CA 1
ATOM 888 C C . ASP A 1 110 ? -5.457 0.337 3.942 1.00 96.44 110 ASP A C 1
ATOM 890 O O . ASP A 1 110 ? -5.912 1.478 3.795 1.00 96.44 110 ASP A O 1
ATOM 894 N N . PHE A 1 111 ? -4.153 0.093 3.936 1.00 97.50 111 PHE A N 1
ATOM 895 C CA . PHE A 1 111 ? -3.119 1.116 3.915 1.00 97.50 111 PHE A CA 1
ATOM 896 C C . PHE A 1 111 ? -2.462 1.201 2.539 1.00 97.50 111 PHE A C 1
ATOM 898 O O . PHE A 1 111 ? -2.008 0.185 2.023 1.00 97.50 111 PHE A O 1
ATOM 905 N N . LEU A 1 112 ? -2.348 2.404 1.972 1.00 97.00 112 LEU A N 1
ATOM 906 C CA . LEU A 1 112 ? -1.554 2.664 0.768 1.00 97.00 112 LEU A CA 1
ATOM 907 C C . LEU A 1 112 ? -0.219 3.308 1.136 1.00 97.00 112 LEU A C 1
ATOM 909 O O . LEU A 1 112 ? -0.200 4.391 1.723 1.00 97.00 112 LEU A O 1
ATOM 913 N N . LEU A 1 113 ? 0.886 2.681 0.739 1.00 96.06 113 LEU A N 1
ATOM 914 C CA . LEU A 1 113 ? 2.220 3.277 0.758 1.00 96.06 113 LEU A CA 1
ATOM 915 C C . LEU A 1 113 ? 2.571 3.787 -0.648 1.00 96.06 113 LEU A C 1
ATOM 917 O O . LEU A 1 113 ? 2.803 2.992 -1.560 1.00 96.06 113 LEU A O 1
ATOM 921 N N . ASP A 1 114 ? 2.622 5.111 -0.807 1.00 92.81 114 ASP A N 1
ATOM 922 C CA . ASP A 1 114 ? 2.982 5.790 -2.060 1.00 92.81 114 ASP A CA 1
ATOM 923 C C . ASP A 1 114 ? 3.677 7.136 -1.775 1.00 92.81 114 ASP A C 1
ATOM 925 O O . ASP A 1 114 ? 3.474 7.766 -0.740 1.00 92.81 114 ASP A O 1
ATOM 929 N N . CYS A 1 115 ? 4.502 7.608 -2.702 1.00 88.50 115 CYS A N 1
ATOM 930 C CA . CYS A 1 115 ? 5.023 8.968 -2.746 1.00 88.50 115 CYS A CA 1
ATOM 931 C C . CYS A 1 115 ? 4.038 9.993 -3.349 1.00 88.50 115 CYS A C 1
ATOM 933 O O . CYS A 1 115 ? 4.171 11.184 -3.057 1.00 88.50 115 CYS A O 1
ATOM 935 N N . CYS A 1 116 ? 3.066 9.579 -4.172 1.00 88.50 116 CYS A N 1
ATOM 936 C CA . CYS A 1 116 ? 2.137 10.469 -4.880 1.00 88.50 116 CYS A CA 1
ATOM 937 C C . CYS A 1 116 ? 0.949 10.912 -4.002 1.00 88.50 116 CYS A C 1
ATOM 939 O O . CYS A 1 116 ? 0.111 10.094 -3.628 1.00 88.50 116 CYS A O 1
ATOM 941 N N . THR A 1 117 ? 0.823 12.218 -3.719 1.00 90.25 117 THR A N 1
ATOM 942 C CA . THR A 1 117 ? -0.310 12.753 -2.929 1.00 90.25 117 THR A CA 1
ATOM 943 C C . THR A 1 117 ? -1.669 12.453 -3.570 1.00 90.25 117 THR A C 1
ATOM 945 O O . THR A 1 117 ? -2.592 12.075 -2.856 1.00 90.25 117 THR A O 1
ATOM 948 N N . GLU A 1 118 ? -1.802 12.541 -4.899 1.00 89.25 118 GLU A N 1
ATOM 949 C CA . GLU A 1 118 ? -3.091 12.319 -5.570 1.00 89.25 118 GLU A CA 1
ATOM 950 C C . GLU A 1 118 ? -3.617 10.886 -5.375 1.00 89.25 118 GLU A C 1
ATOM 952 O O . GLU A 1 118 ? -4.804 10.688 -5.111 1.00 89.25 118 GLU A O 1
ATOM 957 N N . ASN A 1 119 ? -2.738 9.881 -5.444 1.00 90.38 119 ASN A N 1
ATOM 958 C CA . ASN A 1 119 ? -3.114 8.492 -5.178 1.00 90.38 119 ASN A CA 1
ATOM 959 C C . ASN A 1 119 ? -3.531 8.291 -3.714 1.00 90.38 119 ASN A C 1
ATOM 961 O O . ASN A 1 119 ? -4.518 7.608 -3.451 1.00 90.38 119 ASN A O 1
ATOM 965 N N . LEU A 1 120 ? -2.825 8.918 -2.768 1.00 93.38 120 LEU A N 1
ATOM 966 C CA . LEU A 1 120 ? -3.137 8.842 -1.338 1.00 93.38 120 LEU A CA 1
ATOM 967 C C . LEU A 1 120 ? -4.472 9.527 -0.990 1.00 93.38 120 LEU A C 1
ATOM 969 O O . LEU A 1 120 ? -5.242 8.993 -0.191 1.00 93.38 120 LEU A O 1
ATOM 973 N N . ASP A 1 121 ? -4.778 10.673 -1.607 1.00 92.75 121 ASP A N 1
ATOM 974 C CA . ASP A 1 121 ? -6.066 11.360 -1.446 1.00 92.75 121 ASP A CA 1
ATOM 975 C C . ASP A 1 121 ? -7.221 10.545 -2.052 1.00 92.75 121 ASP A C 1
ATOM 977 O O . ASP A 1 121 ? -8.267 10.398 -1.417 1.00 92.75 121 ASP A O 1
ATOM 981 N N . ARG A 1 122 ? -7.027 9.943 -3.237 1.00 92.25 122 ARG A N 1
ATOM 982 C CA . ARG A 1 122 ? -8.002 9.017 -3.847 1.00 92.25 122 ARG A CA 1
ATOM 983 C C . ARG A 1 122 ? -8.235 7.779 -2.976 1.00 92.25 122 ARG A C 1
ATOM 985 O O . ARG A 1 122 ? -9.383 7.407 -2.753 1.00 92.25 122 ARG A O 1
ATOM 992 N N . TRP A 1 123 ? -7.173 7.181 -2.436 1.00 94.75 123 TRP A N 1
ATOM 993 C CA . TRP A 1 123 ? -7.260 6.029 -1.532 1.00 94.75 123 TRP A CA 1
ATOM 994 C C . TRP A 1 123 ? -8.044 6.349 -0.258 1.00 94.75 123 TRP A C 1
ATOM 996 O O . TRP A 1 123 ? -8.910 5.586 0.169 1.00 94.75 123 TRP A O 1
ATOM 1006 N N . LYS A 1 124 ? -7.787 7.528 0.316 1.00 94.12 124 LYS A N 1
ATOM 1007 C CA . LYS A 1 124 ? -8.519 8.037 1.474 1.00 94.12 124 LYS A CA 1
ATOM 1008 C C . LYS A 1 124 ? -9.989 8.313 1.156 1.00 94.12 124 LYS A C 1
ATOM 1010 O O . LYS A 1 124 ? -10.851 8.009 1.974 1.00 94.12 124 LYS A O 1
ATOM 1015 N N . TYR A 1 125 ? -10.289 8.856 -0.024 1.00 93.81 125 TYR A N 1
ATOM 1016 C CA . TYR A 1 125 ? -11.667 9.056 -0.483 1.00 93.81 125 TYR A CA 1
ATOM 1017 C C . TYR A 1 125 ? -12.421 7.729 -0.661 1.00 93.81 125 TYR A C 1
ATOM 1019 O O . TYR A 1 125 ? -13.608 7.657 -0.355 1.00 93.81 125 TYR A O 1
ATOM 1027 N N . ALA A 1 126 ? -11.727 6.667 -1.083 1.00 93.00 126 ALA A N 1
ATOM 1028 C CA . ALA A 1 126 ? -12.277 5.316 -1.180 1.00 93.00 126 ALA A CA 1
ATOM 1029 C C . ALA A 1 126 ? -12.495 4.620 0.184 1.00 93.00 126 ALA A C 1
ATOM 1031 O O . ALA A 1 126 ? -13.044 3.526 0.214 1.00 93.00 126 ALA A O 1
ATOM 1032 N N . GLY A 1 127 ? -12.107 5.247 1.304 1.00 93.25 127 GLY A N 1
ATOM 1033 C CA . GLY A 1 127 ? -12.324 4.741 2.666 1.00 93.25 127 GLY A CA 1
ATOM 1034 C C . GLY A 1 127 ? -11.091 4.135 3.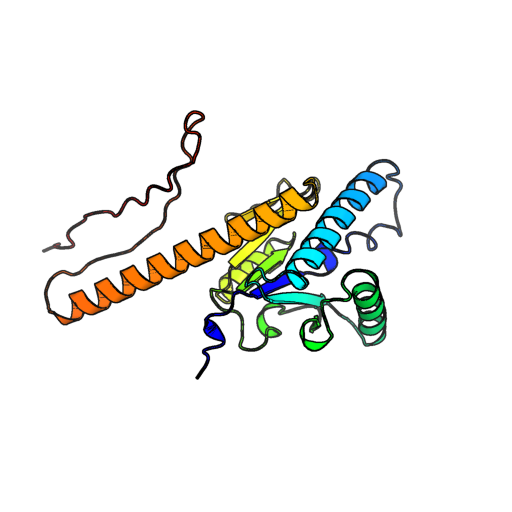346 1.00 93.25 127 GLY A C 1
ATOM 1035 O O . GLY A 1 127 ? -11.197 3.700 4.491 1.00 93.25 127 GLY A O 1
ATOM 1036 N N . GLY A 1 128 ? -9.937 4.119 2.672 1.00 95.06 128 GLY A N 1
ATOM 1037 C CA . GLY A 1 128 ? -8.680 3.585 3.200 1.00 95.06 128 GLY A CA 1
ATOM 1038 C C . GLY A 1 128 ? -7.793 4.636 3.864 1.00 95.06 128 GLY A C 1
ATOM 1039 O O . GLY A 1 128 ? -8.175 5.791 4.070 1.00 95.06 128 GLY A O 1
ATOM 1040 N N . GLN A 1 129 ? -6.560 4.245 4.185 1.00 96.12 129 GLN A N 1
ATOM 1041 C CA . GLN A 1 129 ? -5.595 5.086 4.894 1.00 96.12 129 GLN A CA 1
ATOM 1042 C C . GLN A 1 129 ? -4.304 5.272 4.085 1.00 96.12 129 GLN A C 1
ATOM 1044 O O . GLN A 1 129 ? -3.700 4.314 3.618 1.00 96.12 129 GLN A O 1
ATOM 1049 N N . GLY A 1 130 ? -3.864 6.518 3.903 1.00 96.19 130 GLY A N 1
ATOM 1050 C CA . GLY A 1 130 ? -2.626 6.828 3.181 1.00 96.19 130 GLY A CA 1
ATOM 1051 C C . GLY A 1 130 ? -1.411 6.948 4.106 1.00 96.19 130 GLY A C 1
ATOM 1052 O O . GLY A 1 130 ? -1.486 7.597 5.154 1.00 96.19 130 GLY A O 1
ATOM 1053 N N . ILE A 1 131 ? -0.278 6.389 3.684 1.00 97.25 131 ILE A N 1
ATOM 1054 C CA . ILE A 1 131 ? 1.050 6.590 4.269 1.00 97.25 131 ILE A CA 1
ATOM 1055 C C . ILE A 1 131 ? 1.957 7.159 3.172 1.00 97.25 131 ILE A C 1
ATOM 1057 O O . ILE A 1 131 ? 2.348 6.448 2.247 1.00 97.25 131 ILE A O 1
ATOM 1061 N N . LYS A 1 132 ? 2.303 8.448 3.264 1.00 94.31 132 LYS A N 1
ATOM 1062 C CA . LYS A 1 132 ? 3.169 9.094 2.275 1.00 94.31 132 LYS A CA 1
ATOM 1063 C C . LYS A 1 132 ? 4.621 8.697 2.485 1.00 94.31 132 LYS A C 1
ATOM 1065 O O . LYS A 1 132 ? 5.187 8.907 3.558 1.00 94.31 132 LYS A O 1
ATOM 1070 N N . LEU A 1 133 ? 5.245 8.186 1.433 1.00 91.81 133 LEU A N 1
ATOM 1071 C CA . LEU A 1 133 ? 6.687 8.039 1.372 1.00 91.81 133 LEU A CA 1
ATOM 1072 C C . LEU A 1 133 ? 7.318 9.393 1.010 1.00 91.81 133 LEU A C 1
ATOM 1074 O O . LEU A 1 133 ? 7.159 9.885 -0.111 1.00 91.81 133 LEU A O 1
ATOM 1078 N N . LYS A 1 134 ? 8.020 9.995 1.970 1.00 88.62 134 LYS A N 1
ATOM 1079 C CA . LYS A 1 134 ? 8.695 11.293 1.852 1.00 88.62 134 LYS A CA 1
ATOM 1080 C C . LYS A 1 134 ? 10.174 11.117 1.485 1.00 88.62 134 LYS A C 1
ATOM 1082 O O . LYS A 1 134 ? 10.884 10.307 2.083 1.00 88.62 134 LYS A O 1
ATOM 1087 N N . ASN A 1 135 ? 10.632 11.893 0.508 1.00 81.19 135 ASN A N 1
ATOM 1088 C CA . ASN A 1 135 ? 12.002 11.939 0.004 1.00 81.19 135 ASN A CA 1
ATOM 1089 C C . ASN A 1 135 ? 12.379 13.368 -0.438 1.00 81.19 135 ASN A C 1
ATOM 1091 O O . ASN A 1 135 ? 11.540 14.266 -0.450 1.00 81.19 135 ASN A O 1
ATOM 1095 N N . GLU A 1 136 ? 13.638 13.562 -0.839 1.00 75.69 136 GLU A N 1
ATOM 1096 C CA . GLU A 1 136 ? 14.199 14.857 -1.271 1.00 75.69 136 GLU A CA 1
ATOM 1097 C C . GLU A 1 136 ? 13.467 15.492 -2.480 1.00 75.69 136 GLU A C 1
ATOM 1099 O O . GLU A 1 136 ? 13.583 16.691 -2.714 1.00 75.69 136 GLU A O 1
ATOM 1104 N N . LEU A 1 137 ? 12.701 14.714 -3.258 1.00 73.25 137 LEU A N 1
ATOM 1105 C CA . LEU A 1 137 ? 11.985 15.185 -4.453 1.00 73.25 137 LEU A CA 1
ATOM 1106 C C . LEU A 1 137 ? 10.539 15.614 -4.161 1.00 73.25 137 LEU A C 1
ATOM 1108 O O . LEU A 1 137 ? 9.977 16.390 -4.929 1.00 73.25 137 LEU A O 1
ATOM 1112 N N . ASN A 1 138 ? 9.939 15.121 -3.072 1.00 77.38 138 ASN A N 1
ATOM 1113 C CA . ASN A 1 138 ? 8.557 15.416 -2.673 1.00 77.38 138 ASN A CA 1
ATOM 1114 C C . ASN A 1 138 ? 8.451 16.036 -1.263 1.00 77.38 138 ASN A C 1
ATOM 1116 O O . ASN A 1 138 ? 7.383 16.041 -0.640 1.00 77.38 138 ASN A O 1
ATOM 1120 N N . GLU A 1 139 ? 9.554 16.591 -0.750 1.00 73.69 139 GLU A N 1
ATOM 1121 C CA . GLU A 1 139 ? 9.631 17.256 0.556 1.00 73.69 139 GLU A CA 1
ATOM 1122 C C . GLU A 1 139 ? 8.590 18.381 0.687 1.00 73.69 139 GLU A C 1
ATOM 1124 O O . GLU A 1 139 ? 7.878 18.447 1.689 1.00 73.69 139 GLU A O 1
ATOM 1129 N N . ASN A 1 140 ? 8.410 19.176 -0.373 1.00 77.81 140 ASN A N 1
ATOM 1130 C CA . ASN A 1 140 ? 7.450 20.284 -0.429 1.00 77.81 140 ASN A CA 1
ATOM 1131 C C . ASN A 1 140 ? 5.997 19.862 -0.727 1.00 77.81 140 ASN A C 1
ATOM 1133 O O . ASN A 1 140 ? 5.102 20.706 -0.672 1.00 77.81 140 ASN A O 1
ATOM 1137 N N . ASP A 1 141 ? 5.732 18.585 -1.033 1.00 83.62 141 ASP A N 1
ATOM 1138 C CA . ASP A 1 141 ? 4.363 18.117 -1.270 1.00 83.62 141 ASP A CA 1
ATOM 1139 C C . ASP A 1 141 ? 3.513 18.285 -0.013 1.00 83.62 141 ASP A C 1
ATOM 1141 O O . ASP A 1 141 ? 3.856 17.781 1.064 1.00 83.62 141 ASP A O 1
ATOM 1145 N N . TYR A 1 142 ? 2.344 18.894 -0.183 1.00 86.62 142 TYR A N 1
ATOM 1146 C CA . TYR A 1 142 ? 1.342 18.952 0.865 1.00 86.62 142 TYR A CA 1
ATOM 1147 C C . TYR A 1 142 ? 0.745 17.567 1.121 1.00 86.62 142 TYR A C 1
ATOM 1149 O O . TYR A 1 142 ? 0.244 16.906 0.209 1.00 86.62 142 TYR A O 1
ATOM 1157 N N . TRP A 1 143 ? 0.770 17.146 2.380 1.00 91.94 143 TRP A N 1
ATOM 1158 C CA . TRP A 1 143 ? 0.076 15.964 2.869 1.00 91.94 143 TRP A CA 1
ATOM 1159 C C . TRP A 1 143 ? -0.231 16.140 4.359 1.00 91.94 143 TRP A C 1
ATOM 1161 O O . TRP A 1 143 ? 0.479 16.838 5.081 1.00 91.94 143 TRP A O 1
ATOM 1171 N N . LYS A 1 144 ? -1.347 15.560 4.806 1.00 87.38 144 LYS A N 1
ATOM 1172 C CA . LYS A 1 144 ? -1.900 15.724 6.165 1.00 87.38 144 LYS A CA 1
ATOM 1173 C C . LYS A 1 144 ? -2.183 14.389 6.866 1.00 87.38 144 LYS A C 1
ATOM 1175 O O . LYS A 1 144 ? -2.953 14.348 7.823 1.00 87.38 144 LYS A O 1
ATOM 1180 N N . GLY A 1 145 ? -1.630 13.296 6.347 1.00 91.19 145 GLY A N 1
ATOM 1181 C CA . GLY A 1 145 ? -1.776 11.952 6.902 1.00 91.19 145 GLY A CA 1
ATOM 1182 C C . GLY A 1 145 ? -0.474 11.425 7.497 1.00 91.19 145 GLY A C 1
ATOM 1183 O O . GLY A 1 145 ? 0.408 12.185 7.888 1.00 91.19 145 GLY A O 1
ATOM 1184 N N . LEU A 1 146 ? -0.355 10.101 7.547 1.00 95.44 146 LEU A N 1
ATOM 1185 C CA . LEU A 1 146 ? 0.852 9.417 8.004 1.00 95.44 146 LEU A CA 1
ATOM 1186 C C . LEU A 1 146 ? 1.981 9.603 6.980 1.00 95.44 146 LEU A C 1
ATOM 1188 O O . LEU A 1 146 ? 1.723 9.582 5.778 1.00 95.44 146 LEU A O 1
ATOM 1192 N N . GLU A 1 147 ? 3.222 9.743 7.445 1.00 95.06 147 GLU A N 1
ATOM 1193 C CA . GLU A 1 147 ? 4.415 9.875 6.592 1.00 95.06 147 GLU A CA 1
ATOM 1194 C C . GLU A 1 147 ? 5.551 8.981 7.081 1.00 95.06 147 GLU A C 1
ATOM 1196 O O . GLU A 1 147 ? 5.693 8.782 8.289 1.00 95.06 147 GLU A O 1
ATOM 1201 N N . ILE A 1 148 ? 6.384 8.481 6.169 1.00 93.75 148 ILE A N 1
ATOM 1202 C CA . ILE A 1 148 ? 7.634 7.767 6.458 1.00 93.75 148 ILE A CA 1
ATOM 1203 C C . ILE A 1 148 ? 8.737 8.248 5.506 1.00 93.75 148 ILE A C 1
ATOM 1205 O O . ILE A 1 148 ? 8.474 8.492 4.330 1.00 93.75 148 ILE A O 1
ATOM 1209 N N . LEU A 1 149 ? 9.966 8.413 6.003 1.00 90.94 149 LEU A N 1
ATOM 1210 C CA . LEU A 1 149 ? 11.101 8.869 5.190 1.00 90.94 149 LEU A CA 1
ATOM 1211 C C . LEU A 1 149 ? 11.756 7.704 4.427 1.00 90.94 149 LEU A C 1
ATOM 1213 O O . LEU A 1 149 ? 11.843 6.588 4.940 1.00 90.94 149 LEU A O 1
ATOM 1217 N N . THR A 1 150 ? 12.270 7.959 3.219 1.00 85.69 150 THR A N 1
ATOM 1218 C CA . THR A 1 150 ? 13.032 6.959 2.439 1.00 85.69 150 THR A CA 1
ATOM 1219 C C . THR A 1 150 ? 14.416 6.647 3.001 1.00 85.69 150 THR A C 1
ATOM 1221 O O . THR A 1 150 ? 14.961 5.585 2.726 1.00 85.69 150 THR A O 1
ATOM 1224 N N . ASP A 1 151 ? 15.011 7.572 3.758 1.00 85.75 151 ASP A N 1
ATOM 1225 C CA . ASP A 1 151 ? 16.408 7.507 4.220 1.00 85.75 151 ASP A CA 1
ATOM 1226 C C . ASP A 1 151 ? 16.648 6.529 5.388 1.00 85.75 151 ASP A C 1
ATOM 1228 O O . ASP A 1 151 ? 17.756 6.396 5.917 1.00 85.75 151 ASP A O 1
ATOM 1232 N N . ARG A 1 152 ? 15.597 5.820 5.808 1.00 87.75 152 ARG A N 1
ATOM 1233 C CA . ARG A 1 152 ? 15.634 4.876 6.920 1.00 87.75 152 ARG A CA 1
ATOM 1234 C C . ARG A 1 152 ? 16.426 3.618 6.564 1.00 87.75 152 ARG A C 1
ATOM 1236 O O . ARG A 1 152 ? 16.343 3.076 5.463 1.00 87.75 152 ARG A O 1
ATOM 1243 N N . LYS A 1 153 ? 17.129 3.075 7.562 1.00 93.81 153 LYS A N 1
ATOM 1244 C CA . LYS A 1 153 ? 17.636 1.691 7.530 1.00 93.81 153 LYS A CA 1
ATOM 1245 C C . LYS A 1 153 ? 16.459 0.711 7.527 1.00 93.81 153 LYS A C 1
ATOM 1247 O O . LYS A 1 153 ? 15.466 0.978 8.199 1.00 93.81 153 LYS A O 1
ATOM 1252 N N . THR A 1 154 ? 16.611 -0.446 6.881 1.00 94.06 154 THR A N 1
ATOM 1253 C CA . THR A 1 154 ? 15.590 -1.510 6.753 1.00 94.06 154 THR A CA 1
ATOM 1254 C C . THR A 1 154 ? 14.763 -1.754 8.017 1.00 94.06 154 THR A C 1
ATOM 1256 O O . THR A 1 154 ? 13.537 -1.696 7.979 1.00 94.06 154 THR A O 1
ATOM 1259 N N . SER A 1 155 ? 15.416 -2.006 9.157 1.00 94.81 155 SER A N 1
ATOM 1260 C CA . SER A 1 155 ? 14.725 -2.308 10.415 1.00 94.81 155 SER A CA 1
ATOM 1261 C C . SER A 1 155 ? 13.923 -1.118 10.942 1.00 94.81 155 SER A C 1
ATOM 1263 O O . SER A 1 155 ? 12.791 -1.295 11.381 1.00 94.81 155 SER A O 1
ATOM 1265 N N . VAL A 1 156 ? 14.478 0.094 10.852 1.00 95.75 156 VAL A N 1
ATOM 1266 C CA . VAL A 1 156 ? 13.790 1.330 11.248 1.00 95.75 156 VAL A CA 1
ATOM 1267 C C . VAL A 1 156 ? 12.578 1.563 10.352 1.00 95.75 156 VAL A C 1
ATOM 1269 O O . VAL A 1 156 ? 11.498 1.796 10.877 1.00 95.75 156 VAL A O 1
ATOM 1272 N N . PHE A 1 157 ? 12.727 1.413 9.031 1.00 95.00 157 PHE A N 1
ATOM 1273 C CA . PHE A 1 157 ? 11.620 1.531 8.079 1.00 95.00 157 PHE A CA 1
ATOM 1274 C C . PHE A 1 157 ? 10.500 0.529 8.392 1.00 95.00 157 PHE A C 1
ATOM 1276 O O . PHE A 1 157 ? 9.343 0.919 8.524 1.00 95.00 157 PHE A O 1
ATOM 1283 N N . LYS A 1 158 ? 10.851 -0.752 8.590 1.00 95.69 158 LYS A N 1
ATOM 1284 C CA . LYS A 1 158 ? 9.901 -1.823 8.924 1.00 95.69 158 LYS A CA 1
ATOM 1285 C C . LYS A 1 158 ? 9.104 -1.507 10.191 1.00 95.69 158 LYS A C 1
ATOM 1287 O O . LYS A 1 158 ? 7.877 -1.510 10.155 1.00 95.69 158 LYS A O 1
ATOM 1292 N N . TYR A 1 159 ? 9.781 -1.211 11.301 1.00 95.94 159 TYR A N 1
ATOM 1293 C CA . TYR A 1 159 ? 9.102 -0.951 12.575 1.00 95.94 159 TYR A CA 1
ATOM 1294 C C . TYR A 1 159 ? 8.359 0.392 12.598 1.00 95.94 159 TYR A C 1
ATOM 1296 O O . TYR A 1 159 ? 7.305 0.482 13.223 1.00 95.94 159 TYR A O 1
ATOM 1304 N N . GLU A 1 160 ? 8.848 1.418 11.895 1.00 96.25 160 GLU A N 1
ATOM 1305 C CA . GLU A 1 160 ? 8.138 2.691 11.730 1.00 96.25 160 GLU A CA 1
ATOM 1306 C C . GLU A 1 160 ? 6.837 2.507 10.922 1.00 96.25 160 GLU A C 1
ATOM 1308 O O . GLU A 1 160 ? 5.807 3.078 11.289 1.00 96.25 160 GLU A O 1
ATOM 1313 N N . LEU A 1 161 ? 6.851 1.665 9.883 1.00 96.31 161 LEU A N 1
ATOM 1314 C CA . LEU A 1 161 ? 5.673 1.328 9.081 1.00 96.31 161 LEU A CA 1
ATOM 1315 C C . LEU A 1 161 ? 4.648 0.501 9.877 1.00 96.31 161 LEU A C 1
ATOM 1317 O O . LEU A 1 161 ? 3.483 0.891 9.931 1.00 96.31 161 LEU A O 1
ATOM 1321 N N . ILE A 1 162 ? 5.082 -0.561 10.575 1.00 95.75 162 ILE A N 1
ATOM 1322 C CA . ILE A 1 162 ? 4.219 -1.344 11.485 1.00 95.75 162 ILE A CA 1
ATOM 1323 C C . ILE A 1 162 ? 3.588 -0.427 12.540 1.00 95.75 162 ILE A C 1
ATOM 1325 O O . ILE A 1 162 ? 2.378 -0.447 12.724 1.00 95.75 162 ILE A O 1
ATOM 1329 N N . SER A 1 163 ? 4.387 0.417 13.201 1.00 95.25 163 SER A N 1
ATOM 1330 C CA . SER A 1 163 ? 3.914 1.308 14.269 1.00 95.25 163 SER A CA 1
ATOM 1331 C C . SER A 1 163 ? 2.820 2.274 13.794 1.00 95.25 163 SER A C 1
ATOM 1333 O O . SER A 1 163 ? 1.806 2.446 14.474 1.00 95.25 163 SER A O 1
ATOM 1335 N N . LYS A 1 164 ? 2.975 2.862 12.598 1.00 96.06 164 LYS A N 1
ATOM 1336 C CA . LYS A 1 164 ? 1.954 3.738 12.000 1.00 96.06 164 LYS A CA 1
ATOM 1337 C C . LYS A 1 164 ? 0.671 2.981 11.670 1.00 96.06 164 LYS A C 1
ATOM 1339 O O . LYS A 1 164 ? -0.400 3.460 12.032 1.00 96.06 164 LYS A O 1
ATOM 1344 N N . ILE A 1 165 ? 0.785 1.805 1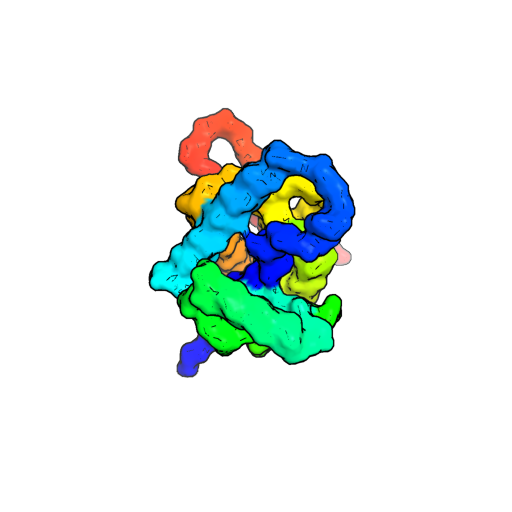1.051 1.00 95.75 165 ILE A N 1
ATOM 1345 C CA . ILE A 1 165 ? -0.351 0.934 10.723 1.00 95.75 165 ILE A CA 1
ATOM 1346 C C . ILE A 1 165 ? -1.098 0.530 12.005 1.00 95.75 165 ILE A C 1
ATOM 1348 O O . ILE A 1 165 ? -2.288 0.803 12.135 1.00 95.75 165 ILE A O 1
ATOM 1352 N N . SER A 1 166 ? -0.405 -0.026 13.003 1.00 92.81 166 SER A N 1
ATOM 1353 C CA . SER A 1 166 ? -1.018 -0.457 14.266 1.00 92.81 166 SER A CA 1
ATOM 1354 C C . SER A 1 166 ? -1.667 0.696 15.040 1.00 92.81 166 SER A C 1
ATOM 1356 O O . SER A 1 166 ? -2.781 0.539 15.530 1.00 92.81 166 SER A O 1
ATOM 1358 N N . SER A 1 167 ? -1.024 1.868 15.123 1.00 90.44 167 SER A N 1
ATOM 1359 C CA . SER A 1 167 ? -1.603 3.054 15.782 1.00 90.44 167 SER A CA 1
ATOM 1360 C C . SER A 1 167 ? -2.885 3.528 15.089 1.00 90.44 167 SER A C 1
ATOM 1362 O O . SER A 1 167 ? -3.849 3.888 15.760 1.00 90.44 167 SER A O 1
ATOM 1364 N N . ALA A 1 168 ? -2.924 3.480 13.757 1.00 91.81 168 ALA A N 1
ATOM 1365 C CA . ALA A 1 168 ? -4.076 3.891 12.964 1.00 91.81 168 ALA A CA 1
ATOM 1366 C C . ALA A 1 168 ? -5.247 2.891 13.024 1.00 91.81 168 ALA A C 1
ATOM 1368 O O . ALA A 1 168 ? -6.412 3.298 13.047 1.00 91.81 168 ALA A O 1
ATOM 1369 N N . VAL A 1 169 ? -4.955 1.589 13.117 1.00 90.44 169 VAL A N 1
ATOM 1370 C CA . VAL A 1 169 ? -5.960 0.549 13.398 1.00 90.44 169 VAL A CA 1
ATOM 1371 C C . VAL A 1 169 ? -6.554 0.740 14.798 1.00 90.44 169 VAL A C 1
ATOM 1373 O O . VAL A 1 169 ? -7.774 0.734 14.940 1.00 90.44 169 VAL A O 1
ATOM 1376 N N . ILE A 1 170 ? -5.724 0.995 15.817 1.00 87.12 170 ILE A N 1
ATOM 1377 C CA . ILE A 1 170 ? -6.191 1.270 17.189 1.00 87.12 170 ILE A CA 1
ATOM 1378 C C . ILE A 1 170 ? -7.074 2.527 17.234 1.00 87.12 170 ILE A C 1
ATOM 1380 O O . ILE A 1 170 ? -8.154 2.483 17.821 1.00 87.12 170 ILE A O 1
ATOM 1384 N N . ASP A 1 171 ? -6.666 3.621 16.581 1.00 83.62 171 ASP A N 1
ATOM 1385 C CA . ASP A 1 171 ? -7.476 4.847 16.489 1.00 83.62 171 ASP A CA 1
ATOM 1386 C C . ASP A 1 171 ? -8.844 4.574 15.853 1.00 83.62 171 ASP A C 1
ATOM 1388 O O . ASP A 1 171 ? -9.872 5.040 16.345 1.00 83.62 171 ASP A O 1
ATOM 1392 N N . THR A 1 172 ? -8.861 3.781 14.779 1.00 84.12 172 THR A N 1
ATOM 1393 C CA . THR A 1 172 ? -10.082 3.388 14.068 1.00 84.12 172 THR A CA 1
ATOM 1394 C C . THR A 1 172 ? -11.008 2.560 14.956 1.00 84.12 172 THR A C 1
ATOM 1396 O O . THR A 1 172 ? -12.192 2.876 15.070 1.00 84.12 172 THR A O 1
ATOM 1399 N N . GLN A 1 173 ? -10.480 1.523 15.611 1.00 83.56 173 GLN A N 1
ATOM 1400 C CA . GLN A 1 173 ? -11.250 0.650 16.501 1.00 83.56 173 GLN A CA 1
ATOM 1401 C C . GLN A 1 173 ? -11.818 1.426 17.695 1.00 83.56 173 GLN A C 1
ATOM 1403 O O . GLN A 1 173 ? -12.978 1.236 18.059 1.00 83.56 173 GLN A O 1
ATOM 1408 N N . PHE A 1 174 ? -11.042 2.354 18.263 1.00 80.00 174 PHE A N 1
ATOM 1409 C CA . PHE A 1 174 ? -11.496 3.213 19.353 1.00 80.00 174 PHE A CA 1
ATOM 1410 C C . PHE A 1 174 ? -12.618 4.169 18.915 1.00 80.00 174 PHE A C 1
ATOM 1412 O O . PHE A 1 174 ? -13.613 4.307 19.623 1.00 80.00 174 PHE A O 1
ATOM 1419 N N . ILE A 1 175 ? -12.511 4.780 17.729 1.00 76.25 175 ILE A N 1
ATOM 1420 C CA . ILE A 1 175 ? -13.589 5.602 17.153 1.00 76.25 175 ILE A CA 1
ATOM 1421 C C . ILE A 1 175 ? -14.842 4.752 16.881 1.00 76.25 175 ILE A C 1
ATOM 1423 O O . ILE A 1 175 ? -15.950 5.199 17.170 1.00 76.25 175 ILE A O 1
ATOM 1427 N N . GLY A 1 176 ? -14.682 3.523 16.378 1.00 77.50 176 GLY A N 1
ATOM 1428 C CA . GLY A 1 176 ? -15.777 2.566 16.193 1.00 77.50 176 GLY A CA 1
ATOM 1429 C C . GLY A 1 176 ? -16.527 2.282 17.497 1.00 77.50 176 GLY A C 1
ATOM 1430 O O . GLY A 1 176 ? -17.741 2.462 17.553 1.00 77.50 176 GLY A O 1
ATOM 1431 N N . PHE A 1 177 ? -15.792 1.949 18.561 1.00 79.69 177 PHE A N 1
ATOM 1432 C CA . PHE A 1 177 ? -16.349 1.724 19.898 1.00 79.69 177 PHE A CA 1
ATOM 1433 C C . PHE A 1 177 ? -17.117 2.941 20.440 1.00 79.69 177 PHE A C 1
ATOM 1435 O O . PHE A 1 177 ? -18.212 2.781 20.978 1.00 79.69 177 PHE A O 1
ATOM 1442 N N . LEU A 1 178 ? -16.593 4.162 20.274 1.00 76.38 178 LEU A N 1
ATOM 1443 C CA . LEU A 1 178 ? -17.304 5.376 20.697 1.00 76.38 178 LEU A CA 1
ATOM 1444 C C . LEU A 1 178 ? -18.644 5.530 19.959 1.00 76.38 178 LEU A C 1
ATOM 1446 O O . LEU A 1 178 ? -19.674 5.679 20.613 1.00 76.38 178 LEU A O 1
ATOM 1450 N N . ASN A 1 179 ? -18.654 5.369 18.630 1.00 76.44 179 ASN A N 1
ATOM 1451 C CA . ASN A 1 179 ? -19.882 5.441 17.828 1.00 76.44 179 ASN A CA 1
ATOM 1452 C C . ASN A 1 179 ? -20.926 4.374 18.235 1.00 76.44 179 ASN A C 1
ATOM 1454 O O . ASN A 1 179 ? -22.133 4.627 18.177 1.00 76.44 179 ASN A O 1
ATOM 1458 N N . GLU A 1 180 ? -20.492 3.176 18.644 1.00 82.06 180 GLU A N 1
ATOM 1459 C CA . GLU A 1 180 ? -21.387 2.140 19.183 1.00 82.06 180 GLU A CA 1
ATOM 1460 C C . GLU A 1 180 ? -22.013 2.563 20.518 1.00 82.06 180 GLU A C 1
ATOM 1462 O O . GLU A 1 180 ? -23.224 2.403 20.705 1.00 82.06 180 GLU A O 1
ATOM 1467 N N . VAL A 1 181 ? -21.219 3.159 21.417 1.00 79.62 181 VAL A N 1
ATOM 1468 C CA . VAL A 1 181 ? -21.697 3.718 22.691 1.00 79.62 181 VAL A CA 1
ATOM 1469 C C . VAL A 1 181 ? -22.715 4.837 22.448 1.00 79.62 181 VAL A C 1
ATOM 1471 O O . VAL A 1 181 ? -23.784 4.812 23.059 1.00 79.62 181 VAL A O 1
ATOM 1474 N N . ASP A 1 182 ? -22.466 5.762 21.515 1.00 74.88 182 ASP A N 1
ATOM 1475 C CA . ASP A 1 182 ? -23.435 6.812 21.158 1.00 74.88 182 ASP A CA 1
ATOM 1476 C C . ASP A 1 182 ? -24.736 6.230 20.597 1.00 74.88 182 ASP A C 1
ATOM 1478 O O . ASP A 1 182 ? -25.836 6.667 20.955 1.00 74.88 182 ASP A O 1
ATOM 1482 N N . SER A 1 183 ? -24.630 5.218 19.729 1.00 78.31 183 SER A N 1
ATOM 1483 C CA . SER A 1 183 ? -25.792 4.538 19.155 1.00 78.31 183 SER A CA 1
ATOM 1484 C C . SER A 1 183 ? -26.613 3.821 20.227 1.00 78.31 183 SER A C 1
ATOM 1486 O O . SER A 1 183 ? -27.841 3.794 20.134 1.00 78.31 183 SER A O 1
ATOM 1488 N N . ALA A 1 184 ? -25.965 3.264 21.255 1.00 79.12 184 ALA A N 1
ATOM 1489 C CA . ALA A 1 184 ? -26.637 2.670 22.404 1.00 79.12 184 ALA A CA 1
ATOM 1490 C C . ALA A 1 184 ? -27.326 3.736 23.273 1.00 79.12 184 ALA A C 1
ATOM 1492 O O . ALA A 1 184 ? -28.520 3.609 23.539 1.00 79.12 184 ALA A O 1
ATOM 1493 N N . LEU A 1 185 ? -26.622 4.810 23.652 1.00 73.38 185 LEU A N 1
ATOM 1494 C CA . LEU A 1 185 ? -27.170 5.913 24.457 1.00 73.38 185 LEU A CA 1
ATOM 1495 C C . LEU A 1 185 ? -28.385 6.568 23.783 1.00 73.38 185 LEU A C 1
ATOM 1497 O O . LEU A 1 185 ? -29.435 6.725 24.409 1.00 73.38 185 LEU A O 1
ATOM 1501 N N . SER A 1 186 ? -28.292 6.828 22.476 1.00 73.00 186 SER A N 1
ATOM 1502 C CA . SER A 1 186 ? -29.376 7.412 21.673 1.00 73.00 186 SER A CA 1
ATOM 1503 C C . SER A 1 186 ? -30.672 6.588 21.716 1.00 73.00 186 SER A C 1
ATOM 1505 O O . SER A 1 186 ? -31.765 7.151 21.691 1.00 73.00 186 SER A O 1
ATOM 1507 N N . ARG A 1 187 ? -30.580 5.252 21.819 1.00 78.56 187 ARG A N 1
ATOM 1508 C CA . ARG A 1 187 ? -31.749 4.348 21.900 1.00 78.56 187 ARG A CA 1
ATOM 1509 C C . ARG A 1 187 ? -32.427 4.352 23.269 1.00 78.56 187 ARG A C 1
ATOM 1511 O O . ARG A 1 187 ? -33.582 3.952 23.362 1.00 78.56 187 ARG A O 1
ATOM 1518 N N . ILE A 1 188 ? -31.731 4.790 24.319 1.00 77.50 188 ILE A N 1
ATOM 1519 C CA . ILE A 1 188 ? -32.238 4.811 25.703 1.00 77.50 188 ILE A CA 1
ATOM 1520 C C . ILE A 1 188 ? -33.004 6.128 25.984 1.00 77.50 188 ILE A C 1
ATOM 1522 O O . ILE A 1 188 ? -33.561 6.321 27.060 1.00 77.50 188 ILE A O 1
ATOM 1526 N N . GLY A 1 189 ? -33.099 7.029 24.995 1.00 57.03 189 GLY A N 1
ATOM 1527 C CA . GLY A 1 189 ? -33.930 8.238 25.061 1.00 57.03 189 GLY A CA 1
ATOM 1528 C C . GLY A 1 189 ? -33.350 9.366 25.919 1.00 57.03 189 GLY A C 1
ATOM 1529 O O . GLY A 1 189 ? -34.055 10.325 26.226 1.00 57.03 189 GLY A O 1
ATOM 1530 N N . GLY A 1 190 ? -32.076 9.268 26.307 1.00 53.34 190 GLY A N 1
ATOM 1531 C CA . GLY A 1 190 ? -31.390 10.260 27.125 1.00 53.34 190 GLY A CA 1
ATOM 1532 C C . GLY A 1 190 ? -30.025 10.627 26.552 1.00 53.34 190 GLY A C 1
ATOM 1533 O O . GLY A 1 190 ? -29.170 9.760 26.427 1.00 53.34 190 GLY A O 1
ATOM 1534 N N . ILE A 1 191 ? -29.825 11.935 26.339 1.00 49.12 191 ILE A N 1
ATOM 1535 C CA . ILE A 1 191 ? -28.574 12.605 25.931 1.00 49.12 191 ILE A CA 1
ATOM 1536 C C . ILE A 1 191 ? -28.277 12.517 24.418 1.00 49.12 191 ILE A C 1
ATOM 1538 O O . ILE A 1 191 ? -27.985 11.457 23.878 1.00 49.12 191 ILE A O 1
ATOM 1542 N N . ALA A 1 192 ? -28.297 13.676 23.747 1.00 49.00 192 ALA A N 1
ATOM 1543 C CA . ALA A 1 192 ? -27.865 13.841 22.357 1.00 49.00 192 ALA A CA 1
ATOM 1544 C C . ALA A 1 192 ? -26.407 14.338 22.309 1.00 49.00 192 ALA A C 1
ATOM 1546 O O . ALA A 1 192 ? -26.120 15.476 22.682 1.00 49.00 192 ALA A O 1
ATOM 1547 N N . VAL A 1 193 ? -25.499 13.455 21.876 1.00 50.69 193 VAL A N 1
ATOM 1548 C CA . VAL A 1 193 ? -24.027 13.555 21.946 1.00 50.69 193 VAL A CA 1
ATOM 1549 C C . VAL A 1 193 ? -23.422 12.691 20.827 1.00 50.69 193 VAL A C 1
ATOM 1551 O O . VAL A 1 193 ? -23.970 11.632 20.551 1.00 50.69 193 VAL A O 1
ATOM 1554 N N . ARG A 1 194 ? -22.326 13.048 20.136 1.00 56.19 194 ARG A N 1
ATOM 1555 C CA . ARG A 1 194 ? -21.731 14.376 19.817 1.00 56.19 194 ARG A CA 1
ATOM 1556 C C . ARG A 1 194 ? -20.982 14.232 18.462 1.00 56.19 194 ARG A C 1
ATOM 1558 O O . ARG A 1 194 ? -21.370 13.419 17.631 1.00 56.19 194 ARG A O 1
ATOM 1565 N N . LYS A 1 195 ? -19.913 14.999 18.208 1.00 43.25 195 LYS A N 1
ATOM 1566 C CA . LYS A 1 195 ? -18.900 14.724 17.171 1.00 43.25 195 LYS A CA 1
ATOM 1567 C C . LYS A 1 195 ? -17.577 14.388 17.849 1.00 43.25 195 LYS A C 1
ATOM 1569 O O . LYS A 1 195 ? -17.117 15.158 18.689 1.00 43.25 195 LYS A O 1
ATOM 1574 N N . TYR A 1 196 ? -16.945 13.302 17.420 1.00 50.06 196 TYR A N 1
ATOM 1575 C CA . TYR A 1 196 ? -15.641 12.870 17.912 1.00 50.06 196 TYR A CA 1
ATOM 1576 C C . TYR A 1 196 ? -14.549 13.256 16.922 1.00 50.06 196 TYR A C 1
ATOM 1578 O O . TYR A 1 196 ? -14.658 12.996 15.725 1.00 50.06 196 TYR A O 1
ATOM 1586 N N . THR A 1 197 ? -13.480 13.874 17.422 1.00 44.59 197 THR A N 1
ATOM 1587 C CA . THR A 1 197 ? -12.279 14.162 16.632 1.00 44.59 197 THR A CA 1
ATOM 1588 C C . THR A 1 197 ? -11.045 13.753 17.417 1.00 44.59 197 THR A C 1
ATOM 1590 O O . THR A 1 197 ? -10.706 14.403 18.405 1.00 44.59 197 THR A O 1
ATOM 1593 N N . ALA A 1 198 ? -10.340 12.720 16.960 1.00 43.88 198 ALA A N 1
ATOM 1594 C CA . ALA A 1 198 ? -9.020 12.409 17.487 1.00 43.88 198 ALA A CA 1
ATOM 1595 C C . ALA A 1 198 ? -8.045 13.540 17.110 1.00 43.88 198 ALA A C 1
ATOM 1597 O O . ALA A 1 198 ? -7.797 13.793 15.930 1.00 43.88 198 ALA A O 1
ATOM 1598 N N . LYS A 1 199 ? -7.497 14.236 18.111 1.00 43.88 199 LYS A N 1
ATOM 1599 C CA . LYS A 1 199 ? -6.395 15.191 17.942 1.00 43.88 199 LYS A CA 1
ATOM 1600 C C . LYS A 1 199 ? -5.157 14.640 18.631 1.00 43.88 199 LYS A C 1
ATOM 1602 O O . LYS A 1 199 ? -5.157 14.444 19.839 1.00 43.88 199 LYS A O 1
ATOM 1607 N N . THR A 1 200 ? -4.079 14.454 17.881 1.00 38.91 200 THR A N 1
ATOM 1608 C CA . THR A 1 200 ? -2.759 14.173 18.450 1.00 38.91 200 THR A CA 1
ATO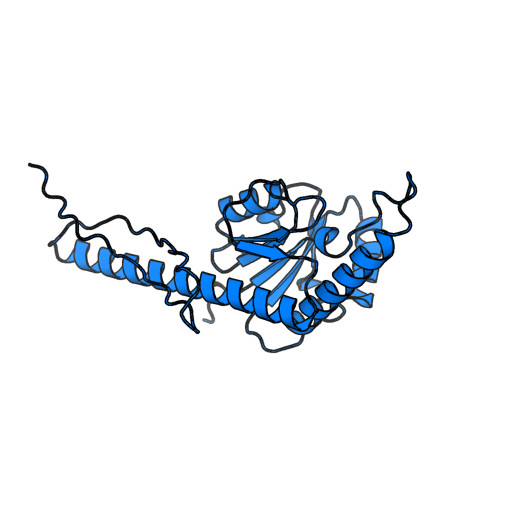M 1609 C C . THR A 1 200 ? -2.070 15.483 18.819 1.00 38.91 200 THR A C 1
ATOM 1611 O O . THR A 1 200 ? -1.624 16.214 17.931 1.00 38.91 200 THR A O 1
ATOM 1614 N N . LYS A 1 201 ? -1.943 15.784 20.116 1.00 40.84 201 LYS A N 1
ATOM 1615 C CA . LYS A 1 201 ? -0.954 16.768 20.580 1.00 40.84 201 LYS A CA 1
ATOM 1616 C C . LYS A 1 201 ? 0.441 16.158 20.435 1.00 40.84 201 LYS A C 1
ATOM 1618 O O . LYS A 1 201 ? 0.697 15.075 20.951 1.00 40.84 201 LYS A O 1
ATOM 1623 N N . GLY A 1 202 ? 1.335 16.851 19.734 1.00 37.28 202 GLY A N 1
ATOM 1624 C CA . GLY A 1 202 ? 2.767 16.591 19.842 1.00 37.28 202 GLY A CA 1
ATOM 1625 C C . GLY A 1 202 ? 3.273 17.251 21.117 1.00 37.28 202 GLY A C 1
ATOM 1626 O O . GLY A 1 202 ? 3.333 18.477 21.176 1.00 37.28 202 GLY A O 1
ATOM 1627 N N . GLU A 1 203 ? 3.584 16.464 22.144 1.00 41.06 203 GLU A N 1
ATOM 1628 C CA . GLU A 1 203 ? 4.182 16.999 23.368 1.00 41.06 203 GLU A CA 1
ATOM 1629 C C . GLU A 1 203 ? 5.670 17.302 23.163 1.00 41.06 203 GLU A C 1
ATOM 1631 O O . GLU A 1 203 ? 6.383 16.602 22.440 1.00 41.06 203 GLU A O 1
ATOM 1636 N N . GLY A 1 204 ? 6.125 18.393 23.784 1.00 40.47 204 GLY A N 1
ATOM 1637 C CA . GLY A 1 204 ? 7.505 18.853 23.689 1.00 40.47 204 GLY A CA 1
ATOM 1638 C C . GLY A 1 204 ? 8.505 17.866 24.295 1.00 40.47 204 GLY A C 1
ATOM 1639 O O . GLY A 1 204 ? 8.176 17.044 25.147 1.00 40.47 204 GLY A O 1
ATOM 1640 N N . SER A 1 205 ? 9.757 17.987 23.860 1.00 40.94 205 SER A N 1
ATOM 1641 C CA . SER A 1 205 ? 10.901 17.185 24.303 1.00 40.94 205 SER A CA 1
ATOM 1642 C C . SER A 1 205 ? 10.983 17.025 25.831 1.00 40.94 205 SER A C 1
ATOM 1644 O O . SER A 1 205 ? 11.352 17.972 26.528 1.00 40.94 205 SER A O 1
ATOM 1646 N N . GLY A 1 206 ? 10.706 15.823 26.349 1.00 44.06 206 GLY A N 1
ATOM 1647 C CA . GLY A 1 206 ? 10.846 15.534 27.781 1.00 44.06 206 GLY A CA 1
ATOM 1648 C C . GLY A 1 206 ? 10.522 14.097 28.198 1.00 44.06 206 GLY A C 1
ATOM 1649 O O . GLY A 1 206 ? 11.320 13.472 28.894 1.00 44.06 206 GLY A O 1
ATOM 1650 N N . GLU A 1 207 ? 9.386 13.540 27.769 1.00 37.97 207 GLU A N 1
ATOM 1651 C CA . GLU A 1 207 ? 8.971 12.199 28.205 1.00 37.97 207 GLU A CA 1
ATOM 1652 C C . GLU A 1 207 ? 9.518 11.063 27.322 1.00 37.97 207 GLU A C 1
ATOM 1654 O O . GLU A 1 207 ? 9.505 11.126 26.095 1.00 37.97 207 GLU A O 1
ATOM 1659 N N . LYS A 1 208 ? 9.968 9.969 27.959 1.00 40.38 208 LYS A N 1
ATOM 1660 C CA . LYS A 1 208 ? 10.540 8.782 27.286 1.00 40.38 208 LYS A CA 1
ATOM 1661 C C . LYS A 1 208 ? 9.522 7.903 26.540 1.00 40.38 208 LYS A C 1
ATOM 1663 O O . LYS A 1 208 ? 9.928 6.947 25.885 1.00 40.38 208 LYS A O 1
ATOM 1668 N N . CYS A 1 209 ? 8.230 8.202 26.636 1.00 33.16 209 CYS A N 1
ATOM 1669 C CA . CYS A 1 209 ? 7.156 7.599 25.847 1.00 33.16 209 CYS A CA 1
ATOM 1670 C C . CYS A 1 209 ? 6.100 8.685 25.592 1.00 33.16 209 CYS A C 1
ATOM 1672 O O . CYS A 1 209 ? 5.579 9.213 26.573 1.00 33.16 209 CYS A O 1
ATOM 1674 N N . PRO A 1 210 ? 5.762 9.028 24.336 1.00 39.94 210 PRO A N 1
ATOM 1675 C CA . PRO A 1 210 ? 4.725 10.019 24.066 1.00 39.94 210 PRO A CA 1
ATOM 1676 C C . PRO A 1 210 ? 3.355 9.475 24.493 1.00 39.94 210 PRO A C 1
ATOM 1678 O O . PRO A 1 210 ? 2.885 8.472 23.948 1.00 39.94 210 PRO A O 1
ATOM 1681 N N . LYS A 1 211 ? 2.694 10.129 25.455 1.00 37.12 211 LYS A N 1
ATOM 1682 C CA . LYS A 1 211 ? 1.316 9.784 25.823 1.00 37.12 211 LYS A CA 1
ATOM 1683 C C . LYS A 1 211 ? 0.355 10.373 24.793 1.00 37.12 211 LYS A C 1
ATOM 1685 O O . LYS A 1 211 ? 0.276 11.584 24.614 1.00 37.12 211 LYS A O 1
ATOM 1690 N N . LYS A 1 212 ? -0.420 9.519 24.125 1.00 41.22 212 LYS A N 1
ATOM 1691 C CA . LYS A 1 212 ? -1.465 9.954 23.189 1.00 41.22 212 LYS A CA 1
ATOM 1692 C C . LYS A 1 212 ? -2.707 10.377 23.982 1.00 41.22 212 LYS A C 1
ATOM 1694 O O . LYS A 1 212 ? -3.592 9.566 24.237 1.00 41.22 212 LYS A O 1
ATOM 1699 N N . ILE A 1 213 ? -2.744 11.632 24.429 1.00 41.25 213 ILE A N 1
ATOM 1700 C CA . ILE A 1 213 ? -3.897 12.189 25.151 1.00 41.25 213 ILE A CA 1
ATOM 1701 C C . ILE A 1 213 ? -5.024 12.465 24.149 1.00 41.25 213 ILE A C 1
ATOM 1703 O O . ILE A 1 213 ? -4.890 13.329 23.284 1.00 41.25 213 ILE A O 1
ATOM 1707 N N . ILE A 1 214 ? -6.136 11.738 24.279 1.00 42.72 214 ILE A N 1
ATOM 1708 C CA . ILE A 1 214 ? -7.373 11.994 23.535 1.00 42.72 214 ILE A CA 1
ATOM 1709 C C . ILE A 1 214 ? -8.277 12.863 24.416 1.00 42.72 214 ILE A C 1
ATOM 1711 O O . ILE A 1 214 ? -8.842 12.389 25.398 1.00 42.72 214 ILE A O 1
ATOM 1715 N N . GLU A 1 215 ? -8.409 14.142 24.069 1.00 41.06 215 GLU A N 1
ATOM 1716 C CA . GLU A 1 215 ? -9.371 15.047 24.707 1.00 41.06 215 GLU A CA 1
ATOM 1717 C C . GLU A 1 215 ? -10.781 14.771 24.161 1.00 41.06 215 GLU A C 1
ATOM 1719 O O . GLU A 1 215 ? -11.039 14.945 22.969 1.00 41.06 215 GLU A O 1
ATOM 1724 N N . ILE A 1 216 ? -11.692 14.340 25.037 1.00 42.38 216 ILE A N 1
ATOM 1725 C CA . ILE A 1 216 ? -13.116 14.166 24.728 1.00 42.38 216 ILE A CA 1
ATOM 1726 C C . ILE A 1 216 ? -13.850 15.427 25.195 1.00 42.38 216 ILE A C 1
ATOM 1728 O O . ILE A 1 216 ? -13.921 15.687 26.395 1.00 42.38 216 ILE A O 1
ATOM 1732 N N . ASP A 1 217 ? -14.389 16.214 24.262 1.00 41.03 217 ASP A N 1
ATOM 1733 C CA . ASP A 1 217 ? -15.064 17.472 24.600 1.00 41.03 217 ASP A CA 1
ATOM 1734 C C . ASP A 1 217 ? -16.513 17.243 25.096 1.00 41.03 217 ASP A C 1
ATOM 1736 O O . ASP A 1 217 ? -17.336 16.626 24.414 1.00 41.03 217 ASP A O 1
ATOM 1740 N N . LEU A 1 218 ? -16.767 17.706 26.327 1.00 42.62 218 LEU A N 1
ATOM 1741 C CA . LEU A 1 218 ? -17.960 17.651 27.197 1.00 42.62 218 LEU A CA 1
ATOM 1742 C C . LEU A 1 218 ? -19.188 18.529 26.839 1.00 42.62 218 LEU A C 1
ATOM 1744 O O . LEU A 1 218 ? -20.023 18.711 27.722 1.00 42.62 218 LEU A O 1
ATOM 1748 N N . THR A 1 219 ? -19.361 19.101 25.640 1.00 41.56 219 THR A N 1
ATOM 1749 C CA . THR A 1 219 ? -20.453 20.089 25.397 1.00 41.56 219 THR A CA 1
ATOM 1750 C C . THR A 1 219 ? -21.886 19.507 25.416 1.00 41.56 219 THR A C 1
ATOM 1752 O O . THR A 1 219 ? -22.187 18.562 24.686 1.00 41.56 219 THR A O 1
ATOM 1755 N N . ASP A 1 220 ? -22.794 20.058 26.235 1.00 40.72 220 ASP A N 1
ATOM 1756 C CA . ASP A 1 220 ? -24.221 19.666 26.281 1.00 40.72 220 ASP A CA 1
ATOM 1757 C C . ASP A 1 220 ? -25.037 20.425 25.217 1.00 40.72 220 ASP A C 1
ATOM 1759 O O . ASP A 1 220 ? -25.017 21.654 25.162 1.00 40.72 220 ASP A O 1
ATOM 1763 N N . GLY A 1 221 ? -25.750 19.691 24.362 1.00 41.28 221 GLY A N 1
ATOM 1764 C CA . GLY A 1 221 ? -26.442 20.202 23.174 1.00 41.28 221 GLY A CA 1
ATOM 1765 C C . GLY A 1 221 ? -27.845 20.762 23.425 1.00 41.28 221 GLY A C 1
ATOM 1766 O O . GLY A 1 221 ? -28.707 20.625 22.560 1.00 41.28 221 GLY A O 1
ATOM 1767 N N . ARG A 1 222 ? -28.108 21.356 24.595 1.00 39.72 222 ARG A N 1
ATOM 1768 C CA . ARG A 1 222 ? -29.398 21.997 24.911 1.00 39.72 222 ARG A CA 1
ATOM 1769 C C . ARG A 1 222 ? -29.418 23.473 24.513 1.00 39.72 222 ARG A C 1
ATOM 1771 O O . ARG A 1 222 ? -29.438 24.354 25.375 1.00 39.72 222 ARG A O 1
ATOM 1778 N N . GLU A 1 223 ? -29.472 23.740 23.213 1.00 41.19 223 GLU A N 1
ATOM 1779 C CA . GLU A 1 223 ? -30.086 24.991 22.749 1.00 41.19 223 GLU A CA 1
ATOM 1780 C C . GLU A 1 223 ? -31.621 24.872 22.819 1.00 41.19 223 GLU A C 1
ATOM 1782 O O . GLU A 1 223 ? -32.166 23.766 22.841 1.00 41.19 223 GLU A O 1
ATOM 1787 N N . ARG A 1 224 ? -32.285 26.016 23.016 1.00 36.53 224 ARG A N 1
ATOM 1788 C CA . ARG A 1 224 ? -33.674 26.131 23.500 1.00 36.53 224 ARG A CA 1
ATOM 1789 C C . ARG A 1 224 ? -34.725 26.031 22.400 1.00 36.53 224 ARG A C 1
ATOM 1791 O O . ARG A 1 224 ? -34.455 26.560 21.302 1.00 36.53 224 ARG A O 1
#

Radius of gyration: 20.56 Å; chains: 1; bounding box: 60×43×50 Å

Secondary structure (DSSP, 8-state):
---GGGSEEEEEEHHHHS--SSSTTS---TTHHHHHHHHHHHHHHHHHHHHHS--SEEEEEEEE-SSHHHHHHHHHHHHHH-TTS-GGGEEEE-SS-GGGGSTT---TTEEEEES-HHHHHHHHHTT-EEEEEE-TTTTT----SEEEETT--HHHHHHHHHHHHHHHHHHHHHHHHHHHHHHHHHHTT---------------TT-SS---------------

Sequence (224 aa):
MNNDSDKVRLFVMDNTLTFIPQVFENRSFKNAEFKSFDHMKNMIEAIRHLSTENTGIEVYVLSSCSDAKSMHEKNRWYDKYLPSICETHRIFLNHAGYDRGVPGGVGINDFLLDCCTENLDRWKYAGGQGIKLKNELNENDYWKGLEILTDRKTSVFKYELISKISSAVIDTQFIGFLNEVDSALSRIGGIAVRKYTAKTKGEGSGEKCPKKIIEIDLTDGRER

Foldseek 3Di:
DPDPQVQQEEEEEVCQLCVDDVPVVDDDDVPVVVLLVQLSLLVLLLLLCVLPDPLSYHYAYEYADPDPVRVVVVVVVCCVRNVSCDPVRYQYDHPDDSQVRDVVGQAASYEYEEQDPVVQVVSVVSHYHYEHEDDPVCVVPDDDGHYDYSNDGNVCRNVSVSVRSVVSVVVVVVVVVVVVVQVVCVVVVDADDDDADQDADDDDPDDPDDDRDGDDDDDGPDDD

Organism: NCBI:txid1547